Protein AF-A0A4S4GIN5-F1 (afdb_monomer)

Secondary structure (DSSP, 8-state):
---EEEPPP-TTS---EEE-SSSEEEEE--TTSSHHHHHHHHHHHTTTSEEEE-HHHHHH--S----STTSHHHHHHHHHHH-TT--S---SHHHHHHHHHHHHHHHHHHHHHHHHHHS--TTPPPPPPHHHHHHHHHHHHSTTEEEEEETTEEEEEETTT--EEEGGGS-HHHHHHHHHHHHGGGSPTT-EEEEESTTTT--HHHHHHHHHHHHHH-TTSEEEEEE--HHHHHHTGGGSEEEEEEEEETTTTEEEEEEPPTT---

Mean predicted aligned error: 5.64 Å

Solvent-accessible surface area (backbone atoms only — not comparable to full-atom values): 15008 Å² total; per-residue (Å²): 101,73,46,79,42,67,48,64,30,29,77,87,62,52,68,50,81,44,72,57,72,33,49,34,38,38,40,35,36,62,91,86,13,39,58,69,60,50,51,53,47,41,41,65,76,46,54,73,42,34,26,81,45,40,51,70,51,26,71,69,34,61,87,71,73,56,84,46,60,66,21,65,50,43,48,37,60,53,45,47,78,75,32,94,86,53,73,98,80,62,59,25,51,43,53,35,46,52,51,49,41,53,50,52,48,51,49,55,55,50,52,47,55,49,51,51,70,76,35,95,53,91,74,76,74,79,76,88,40,71,53,56,54,34,40,52,56,46,29,72,76,35,77,58,37,45,69,43,83,52,96,92,41,68,32,34,31,41,75,87,74,72,56,71,42,53,71,86,74,51,51,67,38,54,48,30,51,52,39,54,59,52,53,63,77,55,49,56,86,69,13,39,40,37,32,48,46,82,60,63,61,47,54,80,92,47,42,62,63,53,49,54,50,54,46,66,75,41,76,65,33,34,39,37,39,36,40,69,56,62,66,64,54,61,74,58,51,75,67,37,38,41,35,43,30,68,31,57,43,81,91,76,66,22,27,41,65,45,77,52,60,62,83,62,78,130

Sequence (266 aa):
MAYNLLLPPNAEGEREEFTTGCNRIIIIGANGSGKTRFTDRLIADTSPESFRMSALNAIYNTTTTDPLPGSIDTLYQQAIKNSAFLRNDNYTQIERLIALMVNEEMMNLLDHKLAMAEIENHNASLPVSKLDILARAWLEAFPNNRILRESGRILFSNHQDGESYSQLRLSDGEKAVLYYLGAVQYAPKNGVIFVDSPDMFLHPSTTTAIWDRLESMRPDCMWIYTTHNIEFLASKGNSSRVIWVRGYDAARQTWDYAVMPPDGGF

Structure (mmCIF, N/CA/C/O backbone):
data_AF-A0A4S4GIN5-F1
#
_entry.id   AF-A0A4S4GIN5-F1
#
loop_
_atom_site.group_PDB
_atom_site.id
_atom_site.type_symbol
_atom_site.label_atom_id
_atom_site.label_alt_id
_atom_site.label_comp_id
_atom_site.label_asym_id
_atom_site.label_entity_id
_atom_site.label_seq_id
_atom_site.pdbx_PDB_ins_code
_atom_site.Cartn_x
_atom_site.Cartn_y
_atom_site.Cartn_z
_atom_site.occupancy
_atom_site.B_iso_or_equiv
_atom_site.auth_seq_id
_atom_site.auth_comp_id
_atom_site.auth_asym_id
_atom_site.auth_atom_id
_atom_site.pdbx_PDB_model_num
ATOM 1 N N . MET A 1 1 ? -2.407 -17.997 -9.899 1.00 60.88 1 MET A N 1
ATOM 2 C CA . MET A 1 1 ? -3.391 -17.094 -10.539 1.00 60.88 1 MET A CA 1
ATOM 3 C C . MET A 1 1 ? -2.678 -16.345 -11.651 1.00 60.88 1 MET A C 1
ATOM 5 O O . MET A 1 1 ? -1.500 -16.054 -11.478 1.00 60.88 1 MET A O 1
ATOM 9 N N . ALA A 1 2 ? -3.342 -16.091 -12.776 1.00 69.94 2 ALA A N 1
ATOM 10 C CA . ALA A 1 2 ? -2.784 -15.311 -13.877 1.00 69.94 2 ALA A CA 1
ATOM 11 C C . ALA A 1 2 ? -3.518 -13.970 -13.947 1.00 69.94 2 ALA A C 1
ATOM 13 O O . ALA A 1 2 ? -4.747 -13.954 -13.965 1.00 69.94 2 ALA A O 1
ATOM 14 N N . TYR A 1 3 ? -2.759 -12.878 -13.958 1.00 83.31 3 TYR A N 1
ATOM 15 C CA . TYR A 1 3 ? -3.260 -11.529 -14.197 1.00 83.31 3 TYR A CA 1
ATOM 16 C C . TYR A 1 3 ? -2.752 -11.070 -15.560 1.00 83.31 3 TYR A C 1
ATOM 18 O O . TYR A 1 3 ? -1.608 -11.364 -15.911 1.00 83.31 3 TYR A O 1
ATOM 26 N N . ASN A 1 4 ? -3.596 -10.370 -16.314 1.00 89.25 4 ASN A N 1
ATOM 27 C CA . ASN A 1 4 ? -3.200 -9.716 -17.555 1.00 89.25 4 ASN A CA 1
ATOM 28 C C . ASN A 1 4 ? -3.078 -8.222 -17.277 1.00 89.25 4 ASN A C 1
ATOM 30 O O . ASN A 1 4 ? -4.048 -7.593 -16.857 1.00 89.25 4 ASN A O 1
ATOM 34 N N . LEU A 1 5 ? -1.887 -7.672 -17.489 1.00 91.69 5 LEU A N 1
ATOM 35 C CA . LEU A 1 5 ? -1.632 -6.239 -17.393 1.00 91.69 5 LEU A CA 1
ATOM 36 C C . LEU A 1 5 ? -1.295 -5.683 -18.768 1.00 91.69 5 LEU A C 1
ATOM 38 O O . LEU A 1 5 ? -0.539 -6.300 -19.510 1.00 91.69 5 LEU A O 1
ATOM 42 N N . LEU A 1 6 ? -1.785 -4.488 -19.075 1.00 94.88 6 LEU A N 1
ATOM 43 C CA . LEU A 1 6 ? -1.344 -3.754 -20.253 1.00 94.88 6 LEU A CA 1
ATOM 44 C C . LEU A 1 6 ? -0.146 -2.879 -19.875 1.00 94.88 6 LEU A C 1
ATOM 46 O O . LEU A 1 6 ? -0.305 -1.866 -19.186 1.00 94.8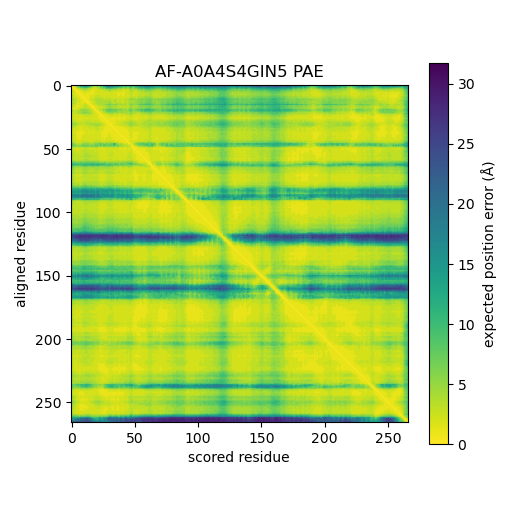8 6 LEU A O 1
ATOM 50 N N . LEU A 1 7 ? 1.056 -3.250 -20.314 1.00 96.06 7 LEU A N 1
ATOM 51 C CA . LEU A 1 7 ? 2.263 -2.516 -19.942 1.00 96.06 7 LEU A CA 1
ATOM 52 C C . LEU A 1 7 ? 2.278 -1.093 -20.543 1.00 96.06 7 LEU A C 1
ATOM 54 O O . LEU A 1 7 ? 1.601 -0.815 -21.547 1.00 96.06 7 LEU A O 1
ATOM 58 N N . PRO A 1 8 ? 2.997 -0.144 -19.912 1.00 96.94 8 PRO A N 1
ATOM 59 C CA . PRO A 1 8 ? 3.225 1.184 -20.469 1.00 96.94 8 PRO A CA 1
ATOM 60 C C . PRO A 1 8 ? 3.907 1.128 -21.849 1.00 96.94 8 PRO A C 1
ATOM 62 O O . PRO A 1 8 ? 4.608 0.155 -22.140 1.00 96.94 8 PRO A O 1
ATOM 65 N N . PRO A 1 9 ? 3.737 2.167 -22.689 1.00 97.25 9 PRO A N 1
ATOM 66 C CA . PRO A 1 9 ? 4.384 2.251 -23.996 1.00 97.25 9 PRO A CA 1
ATOM 67 C C . PRO A 1 9 ? 5.898 2.020 -23.922 1.00 97.25 9 PRO A C 1
ATOM 69 O O . PRO A 1 9 ? 6.593 2.690 -23.151 1.00 97.25 9 PRO A O 1
ATOM 72 N N . ASN A 1 10 ? 6.408 1.079 -24.715 1.00 96.75 10 ASN A N 1
ATOM 73 C CA . ASN A 1 10 ? 7.841 0.835 -24.865 1.00 96.75 10 ASN A CA 1
ATOM 74 C C . ASN A 1 10 ? 8.517 1.977 -25.656 1.00 96.75 10 ASN A C 1
ATOM 76 O O . ASN A 1 10 ? 7.864 2.945 -26.048 1.00 96.75 10 ASN A O 1
ATOM 80 N N . ALA A 1 11 ? 9.824 1.875 -25.913 1.00 94.94 11 ALA A N 1
ATOM 81 C CA . ALA A 1 11 ? 10.596 2.906 -26.616 1.00 94.94 11 ALA A CA 1
ATOM 82 C C . ALA A 1 11 ? 10.103 3.206 -28.050 1.00 94.94 11 ALA A C 1
ATOM 84 O O . ALA A 1 11 ? 10.383 4.285 -28.576 1.00 94.94 11 ALA A O 1
ATOM 85 N N . GLU A 1 12 ? 9.358 2.281 -28.659 1.00 95.19 12 GLU A N 1
ATOM 86 C CA . GLU A 1 12 ? 8.747 2.413 -29.988 1.00 95.19 12 GLU A CA 1
ATOM 87 C C . GLU A 1 12 ? 7.309 2.964 -29.920 1.00 95.19 12 GLU A C 1
ATOM 89 O O . GLU A 1 12 ? 6.707 3.276 -30.944 1.00 95.19 12 GLU A O 1
ATOM 94 N N . GLY A 1 13 ? 6.767 3.156 -28.712 1.00 94.31 13 GLY A N 1
ATOM 95 C CA . GLY A 1 13 ? 5.394 3.608 -28.476 1.00 94.31 13 GLY A CA 1
ATOM 96 C C . GLY A 1 13 ? 4.364 2.477 -28.451 1.00 94.31 13 GLY A C 1
ATOM 97 O O . GLY A 1 13 ? 3.169 2.746 -28.312 1.00 94.31 13 GLY A O 1
ATOM 98 N N . GLU A 1 14 ? 4.800 1.224 -28.553 1.00 94.75 14 GLU A N 1
ATOM 99 C CA . GLU A 1 14 ? 3.926 0.055 -28.560 1.00 94.75 14 GLU A CA 1
ATOM 100 C C . GLU A 1 14 ? 3.581 -0.394 -27.138 1.00 94.75 14 GLU A C 1
ATOM 102 O O . GLU A 1 14 ? 4.360 -0.217 -26.197 1.00 94.75 14 GLU A O 1
ATOM 107 N N . ARG A 1 15 ? 2.398 -0.987 -26.969 1.00 94.31 15 ARG A N 1
ATOM 108 C CA . ARG A 1 15 ? 1.936 -1.538 -25.690 1.00 94.31 15 ARG A CA 1
ATOM 109 C C . ARG A 1 15 ? 1.728 -3.036 -25.823 1.00 94.31 15 ARG A C 1
ATOM 111 O O . ARG A 1 15 ? 1.122 -3.481 -26.793 1.00 94.31 15 ARG A O 1
ATOM 118 N N . GLU A 1 16 ? 2.169 -3.784 -24.820 1.00 90.81 16 GLU A N 1
ATOM 119 C CA . GLU A 1 16 ? 2.051 -5.241 -24.786 1.00 90.81 16 GLU A CA 1
ATOM 120 C C . GLU A 1 16 ? 1.185 -5.713 -23.614 1.00 90.81 16 GLU A C 1
ATOM 122 O O . GLU A 1 16 ? 1.222 -5.145 -22.516 1.00 90.81 16 GLU A O 1
ATOM 127 N N . GLU A 1 17 ? 0.393 -6.759 -23.854 1.00 92.38 17 GLU A N 1
ATOM 128 C CA . GLU A 1 17 ? -0.264 -7.497 -22.780 1.00 92.38 17 GLU A CA 1
ATOM 129 C C . GLU A 1 17 ? 0.741 -8.436 -22.115 1.00 92.38 17 GLU A C 1
ATOM 131 O O . GLU A 1 17 ? 1.421 -9.231 -22.764 1.00 92.38 17 GLU A O 1
ATOM 136 N N . PHE A 1 18 ? 0.802 -8.363 -20.792 1.00 90.81 18 PHE A N 1
ATOM 137 C CA . PHE A 1 18 ? 1.691 -9.156 -19.970 1.00 90.81 18 PHE A CA 1
ATOM 138 C C . PHE A 1 18 ? 0.894 -10.066 -19.041 1.00 90.81 18 PHE A C 1
ATOM 140 O O . PHE A 1 18 ? 0.309 -9.619 -18.050 1.00 90.81 18 PHE A O 1
ATOM 147 N N . THR A 1 19 ? 0.908 -11.366 -19.345 1.00 90.12 19 THR A N 1
ATOM 148 C CA . THR A 1 19 ? 0.377 -12.400 -18.455 1.00 90.12 19 THR A CA 1
ATOM 149 C C . THR A 1 19 ? 1.428 -12.793 -17.423 1.00 90.12 19 THR A C 1
ATOM 151 O O . THR A 1 19 ? 2.492 -13.325 -17.747 1.00 90.12 19 THR A O 1
ATOM 154 N N . THR A 1 20 ? 1.122 -12.567 -16.150 1.00 86.62 20 THR A N 1
ATOM 155 C CA . THR A 1 20 ? 2.113 -12.678 -15.072 1.00 86.62 20 THR A CA 1
ATOM 156 C C . THR A 1 20 ? 2.492 -14.109 -14.700 1.00 86.62 20 THR A C 1
ATOM 158 O O . THR A 1 20 ? 3.640 -14.370 -14.343 1.00 86.62 20 THR A O 1
ATOM 161 N N . GLY A 1 21 ? 1.523 -15.030 -14.713 1.00 86.31 21 GLY A N 1
ATOM 162 C CA . GLY A 1 21 ? 1.668 -16.393 -14.181 1.00 86.31 21 GLY A CA 1
ATOM 163 C C . GLY A 1 21 ? 1.836 -16.483 -12.652 1.00 86.31 21 GLY A C 1
ATOM 164 O O . GLY A 1 21 ? 1.949 -17.580 -12.114 1.00 86.31 21 GLY A O 1
ATOM 165 N N . CYS A 1 22 ? 1.824 -15.353 -11.943 1.00 88.81 22 CYS A N 1
ATOM 166 C CA . CYS A 1 22 ? 1.940 -15.251 -10.487 1.00 88.81 22 CYS A CA 1
ATOM 167 C C . CYS A 1 22 ? 1.179 -14.017 -9.973 1.00 88.81 22 CYS A C 1
ATOM 169 O O . CYS A 1 22 ? 0.676 -13.207 -10.754 1.00 88.81 22 CYS A O 1
ATOM 171 N N . ASN A 1 23 ? 1.102 -13.857 -8.655 1.00 92.00 23 ASN A N 1
ATOM 172 C CA . ASN A 1 23 ? 0.482 -12.700 -8.012 1.00 92.00 23 ASN A CA 1
ATOM 173 C C . ASN A 1 23 ? 1.502 -11.640 -7.559 1.00 92.00 23 ASN A C 1
ATOM 175 O O . ASN A 1 23 ? 1.116 -10.745 -6.815 1.00 92.00 23 ASN A O 1
ATOM 179 N N . ARG A 1 24 ? 2.772 -11.713 -7.993 1.00 93.94 24 ARG A N 1
ATOM 180 C CA . ARG A 1 24 ? 3.820 -10.764 -7.589 1.00 93.94 24 ARG A CA 1
ATOM 181 C C . ARG A 1 24 ? 4.635 -10.240 -8.774 1.00 93.94 24 ARG A C 1
ATOM 183 O O . ARG A 1 24 ? 5.286 -11.008 -9.478 1.00 93.94 24 ARG A O 1
ATOM 190 N N . ILE A 1 25 ? 4.653 -8.922 -8.954 1.00 95.44 25 ILE A N 1
ATOM 191 C CA . ILE A 1 25 ? 5.557 -8.214 -9.868 1.00 95.44 25 ILE A CA 1
ATOM 192 C C . ILE A 1 25 ? 6.474 -7.295 -9.069 1.00 95.44 25 ILE A C 1
ATOM 194 O O . ILE A 1 25 ? 6.046 -6.639 -8.120 1.00 95.44 25 ILE A O 1
ATOM 198 N N . ILE A 1 26 ? 7.730 -7.207 -9.493 1.00 96.38 26 ILE A N 1
ATOM 199 C CA . ILE A 1 26 ? 8.698 -6.239 -8.988 1.00 96.38 26 ILE A CA 1
ATOM 200 C C . ILE A 1 26 ? 9.176 -5.375 -10.156 1.00 96.38 26 ILE A C 1
ATOM 202 O O . ILE A 1 26 ? 9.759 -5.866 -11.119 1.00 96.38 26 ILE A O 1
ATOM 206 N N . ILE A 1 27 ? 8.916 -4.076 -10.070 1.00 97.44 27 ILE A N 1
ATOM 207 C CA . ILE A 1 27 ? 9.406 -3.044 -10.979 1.00 97.44 27 ILE A CA 1
ATOM 208 C C . ILE A 1 27 ? 10.695 -2.488 -10.372 1.00 97.44 27 ILE A C 1
ATOM 210 O O . ILE A 1 27 ? 10.667 -1.845 -9.317 1.00 97.44 27 ILE A O 1
ATOM 214 N N . ILE A 1 28 ? 11.825 -2.739 -11.035 1.00 96.62 28 ILE A N 1
ATOM 215 C CA . ILE A 1 28 ? 13.163 -2.346 -10.579 1.00 96.62 28 ILE A CA 1
ATOM 216 C C . ILE A 1 28 ? 13.864 -1.441 -11.591 1.00 96.62 28 ILE A C 1
ATOM 218 O O . ILE A 1 28 ? 13.561 -1.457 -12.777 1.00 96.62 28 ILE A O 1
ATOM 222 N N . GLY A 1 29 ? 14.810 -0.628 -11.129 1.00 96.00 29 GLY A N 1
ATOM 223 C CA . GLY A 1 29 ? 15.545 0.326 -11.958 1.00 96.00 29 GLY A CA 1
ATOM 224 C C . GLY A 1 29 ? 16.273 1.367 -11.114 1.00 96.00 29 GLY A C 1
ATOM 225 O O . GLY A 1 29 ? 15.917 1.603 -9.956 1.00 96.00 29 GLY A O 1
ATOM 226 N N . ALA A 1 30 ? 17.269 2.038 -11.690 1.00 94.25 30 ALA A N 1
ATOM 227 C CA . ALA A 1 30 ? 18.030 3.081 -10.997 1.00 94.25 30 ALA A CA 1
ATOM 228 C C . ALA A 1 30 ? 17.155 4.296 -10.628 1.00 94.25 30 ALA A C 1
ATOM 230 O O . ALA A 1 30 ? 16.058 4.488 -11.171 1.00 94.25 30 ALA A O 1
ATOM 231 N N . ASN A 1 31 ? 17.614 5.141 -9.705 1.00 93.62 31 ASN A N 1
ATOM 232 C CA . ASN A 1 31 ? 16.953 6.422 -9.442 1.00 93.62 31 ASN A CA 1
ATOM 233 C C . ASN A 1 31 ? 16.979 7.291 -10.709 1.00 93.62 31 ASN A C 1
ATOM 235 O O . ASN A 1 31 ? 17.984 7.345 -11.406 1.00 93.62 31 ASN A O 1
ATOM 239 N N . GLY A 1 32 ? 15.847 7.916 -11.042 1.00 93.62 32 GLY A N 1
ATOM 240 C CA . GLY A 1 32 ? 15.693 8.690 -12.281 1.00 93.62 32 GLY A CA 1
ATOM 241 C C . GLY A 1 32 ? 15.287 7.894 -13.531 1.00 93.62 32 GLY A C 1
ATOM 242 O O . GLY A 1 32 ? 14.919 8.511 -14.521 1.00 93.62 32 GLY A O 1
ATOM 243 N N . SER A 1 33 ? 15.239 6.555 -13.492 1.00 96.50 33 SER A N 1
ATOM 244 C CA . SER A 1 33 ? 14.822 5.724 -14.648 1.00 96.50 33 SER A CA 1
ATOM 245 C C . SER A 1 33 ? 13.340 5.843 -15.039 1.00 96.50 33 SER A C 1
ATOM 247 O O . SER A 1 33 ? 12.937 5.343 -16.081 1.00 96.50 33 SER A O 1
ATOM 249 N N . GLY A 1 34 ? 12.508 6.496 -14.219 1.00 97.00 34 GLY A N 1
ATOM 250 C CA . GLY A 1 34 ? 11.079 6.679 -14.501 1.00 97.00 34 GLY A CA 1
ATOM 251 C C . GLY A 1 34 ? 10.143 5.614 -13.918 1.00 97.00 34 GLY A C 1
ATOM 252 O O . GLY A 1 34 ? 8.971 5.600 -14.290 1.00 97.00 34 GLY A O 1
ATOM 253 N N . LYS A 1 35 ? 10.612 4.778 -12.976 1.00 97.12 35 LYS A N 1
ATOM 254 C CA . LYS A 1 35 ? 9.803 3.754 -12.277 1.00 97.12 35 LYS A CA 1
ATOM 255 C C . LYS A 1 35 ? 8.475 4.278 -11.732 1.00 97.12 35 LYS A C 1
ATOM 257 O O . LYS A 1 35 ? 7.439 3.712 -12.032 1.00 97.12 35 LYS A O 1
ATOM 262 N N . THR A 1 36 ? 8.491 5.383 -10.983 1.00 95.75 36 THR A N 1
ATOM 263 C CA . THR A 1 36 ? 7.267 5.953 -10.397 1.00 95.75 36 THR A CA 1
ATOM 264 C C . THR A 1 36 ? 6.244 6.295 -11.477 1.00 95.75 36 THR A C 1
ATOM 266 O O . THR A 1 36 ? 5.083 5.936 -11.347 1.00 95.75 36 THR A O 1
ATOM 269 N N . ARG A 1 37 ? 6.685 6.875 -12.604 1.00 97.31 37 ARG A N 1
ATOM 270 C CA . ARG A 1 37 ? 5.801 7.183 -13.739 1.00 97.31 37 ARG A CA 1
ATOM 271 C C . ARG A 1 37 ? 5.291 5.921 -14.438 1.00 97.31 37 ARG A C 1
ATOM 273 O O . ARG A 1 37 ? 4.150 5.900 -14.882 1.00 97.31 37 ARG A O 1
ATOM 280 N N . PHE A 1 38 ? 6.129 4.888 -14.535 1.00 98.00 38 PHE A N 1
ATOM 281 C CA . PHE A 1 38 ? 5.740 3.582 -15.069 1.00 98.00 38 PHE A CA 1
ATOM 282 C C . PHE A 1 38 ? 4.619 2.969 -14.215 1.00 98.00 38 PHE A C 1
ATOM 284 O O . PHE A 1 38 ? 3.583 2.560 -14.735 1.00 98.00 38 PHE A O 1
ATOM 291 N N .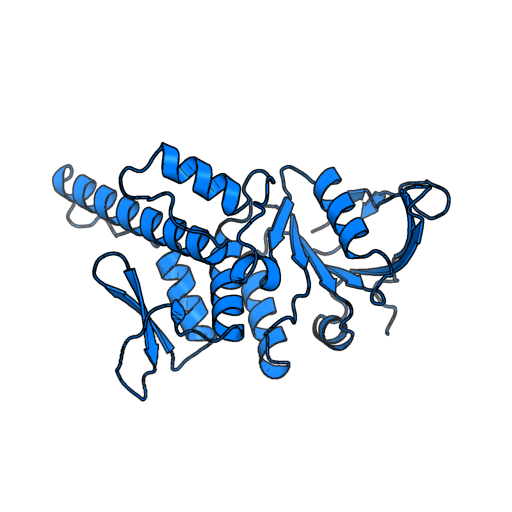 THR A 1 39 ? 4.793 2.987 -12.892 1.00 97.38 39 THR A N 1
ATOM 292 C CA . THR A 1 39 ? 3.807 2.509 -11.918 1.00 97.38 39 THR A CA 1
ATOM 293 C C . THR A 1 39 ? 2.534 3.354 -11.930 1.00 97.38 39 THR A C 1
ATOM 295 O O . THR A 1 39 ? 1.443 2.797 -11.949 1.00 97.38 39 THR A O 1
ATOM 298 N N . ASP A 1 40 ? 2.641 4.684 -11.996 1.00 96.56 40 ASP A N 1
ATOM 299 C CA . ASP A 1 40 ? 1.483 5.579 -12.121 1.00 96.56 40 ASP A CA 1
ATOM 300 C C . ASP A 1 40 ? 0.675 5.286 -13.393 1.00 96.56 40 ASP A C 1
ATOM 302 O O . ASP A 1 40 ? -0.557 5.302 -13.357 1.00 96.56 40 ASP A O 1
ATOM 306 N N . ARG A 1 41 ? 1.351 4.975 -14.509 1.00 96.69 41 ARG A N 1
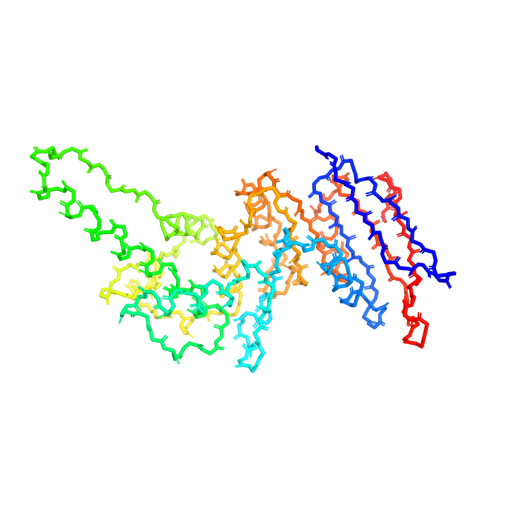ATOM 307 C CA . ARG A 1 41 ? 0.672 4.588 -15.748 1.00 96.69 41 ARG A CA 1
ATOM 308 C C . ARG A 1 41 ? -0.069 3.261 -15.593 1.00 96.69 41 ARG A C 1
ATOM 310 O O . ARG A 1 41 ? -1.245 3.202 -15.936 1.00 96.69 41 ARG A O 1
ATOM 317 N N . LEU A 1 42 ? 0.577 2.243 -15.021 1.00 96.56 42 LEU A N 1
ATOM 318 C CA . LEU A 1 42 ? -0.071 0.961 -14.724 1.00 96.56 42 LEU A CA 1
ATOM 319 C C . LEU A 1 42 ? -1.295 1.128 -13.818 1.00 96.56 42 LEU A C 1
ATOM 321 O O . LEU A 1 42 ? -2.338 0.539 -14.083 1.00 96.56 42 LEU A O 1
ATOM 325 N N . ILE A 1 43 ? -1.189 1.960 -12.781 1.00 96.38 43 ILE A N 1
ATOM 326 C CA . ILE A 1 43 ? -2.300 2.268 -11.875 1.00 96.38 43 ILE A CA 1
ATOM 327 C C . ILE A 1 43 ? -3.485 2.855 -12.640 1.00 96.38 43 ILE A C 1
ATOM 329 O O . ILE A 1 43 ? -4.620 2.450 -12.387 1.00 96.38 43 ILE A O 1
ATOM 333 N N . ALA A 1 44 ? -3.230 3.793 -13.559 1.00 94.50 44 ALA A N 1
ATOM 334 C CA . ALA A 1 44 ? -4.271 4.427 -14.361 1.00 94.50 44 ALA A CA 1
ATOM 335 C C . ALA A 1 44 ? -4.970 3.430 -15.297 1.00 94.50 44 ALA A C 1
ATOM 337 O O . ALA A 1 44 ? -6.188 3.486 -15.432 1.00 94.50 44 ALA A O 1
ATOM 338 N N . ASP A 1 45 ? -4.220 2.506 -15.904 1.00 92.50 45 ASP A N 1
ATOM 339 C CA . ASP A 1 45 ? -4.777 1.473 -16.786 1.00 92.50 45 ASP A CA 1
ATOM 340 C C . ASP A 1 45 ? -5.480 0.327 -16.016 1.00 92.50 45 ASP A C 1
ATOM 342 O O . ASP A 1 45 ? -6.266 -0.402 -16.611 1.00 92.50 45 ASP A O 1
ATOM 346 N N . THR A 1 46 ? -5.221 0.176 -14.709 1.00 89.38 46 THR A N 1
ATOM 347 C CA . THR A 1 46 ? -5.783 -0.889 -13.838 1.00 89.38 46 THR A CA 1
ATOM 348 C C . THR A 1 46 ? -6.880 -0.374 -12.889 1.00 89.38 46 THR A C 1
ATOM 350 O O . THR A 1 46 ? -7.405 -1.108 -12.060 1.00 89.38 46 THR A O 1
ATOM 353 N N . SER A 1 47 ? -7.213 0.916 -12.942 1.00 84.25 47 SER A N 1
ATOM 354 C CA . SER A 1 47 ? -8.285 1.501 -12.128 1.00 84.25 47 SER A CA 1
ATOM 355 C C . SER A 1 47 ? -9.659 1.029 -12.642 1.00 84.25 47 SER A C 1
ATOM 357 O O . SER A 1 47 ? -9.846 1.014 -13.861 1.00 84.25 47 SER A O 1
ATOM 359 N N . PRO A 1 48 ? -10.645 0.715 -11.771 1.00 85.75 48 PRO A N 1
ATOM 360 C CA . PRO A 1 48 ? -10.738 1.034 -10.339 1.00 85.75 48 PRO A CA 1
ATOM 361 C C . PRO A 1 48 ? -10.169 -0.004 -9.354 1.00 85.75 48 PRO A C 1
ATOM 363 O O . PRO A 1 48 ? -10.267 0.209 -8.149 1.00 85.75 48 PRO A O 1
ATOM 366 N N . GLU A 1 49 ? -9.567 -1.102 -9.803 1.00 90.69 49 GLU A N 1
ATOM 367 C CA . GLU A 1 49 ? -9.077 -2.182 -8.928 1.00 90.69 49 GLU A CA 1
ATOM 368 C C . GLU A 1 49 ? -7.734 -1.868 -8.231 1.00 90.69 49 GLU A C 1
ATOM 370 O O . GLU A 1 49 ? -7.259 -2.647 -7.397 1.00 90.69 49 GLU A O 1
ATOM 375 N N . SER A 1 50 ? -7.121 -0.728 -8.559 1.00 96.19 50 SER A N 1
ATOM 376 C CA . SER A 1 50 ? -5.835 -0.261 -8.031 1.00 96.19 50 SER A CA 1
ATOM 377 C C . SER A 1 50 ? -5.915 0.255 -6.588 1.00 96.19 50 SER A C 1
ATOM 379 O O . SER A 1 50 ? -6.684 1.165 -6.285 1.00 96.19 50 SER A O 1
ATOM 381 N N . PHE A 1 51 ? -5.018 -0.221 -5.720 1.00 98.00 51 PHE A N 1
ATOM 382 C CA . PHE A 1 51 ? -4.819 0.300 -4.363 1.00 98.00 51 PHE A CA 1
ATOM 383 C C . PHE A 1 51 ? -3.351 0.653 -4.127 1.00 98.00 51 PHE A C 1
ATOM 385 O O . PHE A 1 51 ? -2.476 -0.194 -4.295 1.00 98.00 51 PHE A O 1
ATOM 392 N N . ARG A 1 52 ? -3.059 1.899 -3.745 1.00 97.25 52 ARG A N 1
ATOM 393 C CA . ARG A 1 52 ? -1.687 2.396 -3.574 1.00 97.25 52 ARG A CA 1
ATOM 394 C C . ARG A 1 52 ? -1.287 2.422 -2.102 1.00 97.25 52 ARG A C 1
ATOM 396 O O . ARG A 1 52 ? -2.038 2.886 -1.252 1.00 97.25 52 ARG A O 1
ATOM 403 N N . MET A 1 53 ? -0.067 1.976 -1.821 1.00 98.00 53 MET A N 1
ATOM 404 C CA . MET A 1 53 ? 0.552 2.012 -0.500 1.00 98.00 53 MET A CA 1
ATOM 405 C C . MET A 1 53 ? 1.950 2.629 -0.588 1.00 98.00 53 MET A C 1
ATOM 407 O O . MET A 1 53 ? 2.786 2.213 -1.388 1.00 98.00 53 MET A O 1
ATOM 411 N N . SER A 1 54 ? 2.217 3.628 0.253 1.00 97.00 54 SER A N 1
ATOM 412 C CA . SER A 1 54 ? 3.536 4.260 0.368 1.00 97.00 54 SER A CA 1
ATOM 413 C C . SER A 1 54 ? 3.700 4.848 1.765 1.00 97.00 54 SER A C 1
ATOM 415 O O . SER A 1 54 ? 3.020 5.816 2.103 1.00 97.00 54 SER A O 1
ATOM 417 N N . ALA A 1 55 ? 4.608 4.292 2.573 1.00 96.69 55 ALA A N 1
ATOM 418 C CA . ALA A 1 55 ? 4.847 4.794 3.929 1.00 96.69 55 ALA A CA 1
ATOM 419 C C . ALA A 1 55 ? 5.341 6.251 3.934 1.00 96.69 55 ALA A C 1
ATOM 421 O O . ALA A 1 55 ? 4.882 7.050 4.745 1.00 96.69 55 ALA A O 1
ATOM 422 N N . LEU A 1 56 ? 6.216 6.623 2.990 1.00 95.75 56 LEU A N 1
ATOM 423 C CA . LEU A 1 56 ? 6.711 7.998 2.856 1.00 95.75 56 LEU A CA 1
ATOM 424 C C . LEU A 1 56 ? 5.559 8.991 2.658 1.00 95.75 56 LEU A C 1
ATOM 426 O O . LEU A 1 56 ? 5.455 9.975 3.390 1.00 95.75 56 LEU A O 1
ATOM 430 N N . ASN A 1 57 ? 4.667 8.710 1.703 1.00 95.25 57 ASN A N 1
ATOM 431 C CA . ASN A 1 57 ? 3.506 9.565 1.474 1.00 95.25 57 ASN A CA 1
ATOM 432 C C . ASN A 1 57 ? 2.549 9.529 2.667 1.00 95.25 57 ASN A C 1
ATOM 434 O O . ASN A 1 57 ? 2.064 10.571 3.093 1.00 95.25 57 ASN A O 1
ATOM 438 N N . ALA A 1 58 ? 2.311 8.355 3.246 1.00 96.31 58 ALA A N 1
ATOM 439 C CA . ALA A 1 58 ? 1.347 8.219 4.323 1.00 96.31 58 ALA A CA 1
ATOM 440 C C . ALA A 1 58 ? 1.733 8.960 5.604 1.00 96.31 58 ALA A C 1
ATOM 442 O O . ALA A 1 58 ? 0.837 9.425 6.306 1.00 96.31 58 ALA A O 1
ATOM 443 N N . ILE A 1 59 ? 3.033 9.064 5.896 1.00 95.38 59 ILE A N 1
ATOM 444 C CA . ILE A 1 59 ? 3.562 9.692 7.112 1.00 95.38 59 ILE A CA 1
ATOM 445 C C . ILE A 1 59 ? 3.768 11.201 6.926 1.00 95.38 59 ILE A C 1
ATOM 447 O O . ILE A 1 59 ? 3.481 11.958 7.849 1.00 95.38 59 ILE A O 1
ATOM 451 N N . TYR A 1 60 ? 4.251 11.652 5.762 1.00 94.62 60 TYR A N 1
ATOM 452 C CA . TYR A 1 60 ? 4.712 13.042 5.602 1.00 94.62 60 TYR A CA 1
ATOM 453 C C . TYR A 1 60 ? 3.900 13.894 4.625 1.00 94.62 60 TYR A C 1
ATOM 455 O O . TYR A 1 60 ? 4.014 15.120 4.659 1.00 94.62 60 TYR A O 1
ATOM 463 N N . ASN A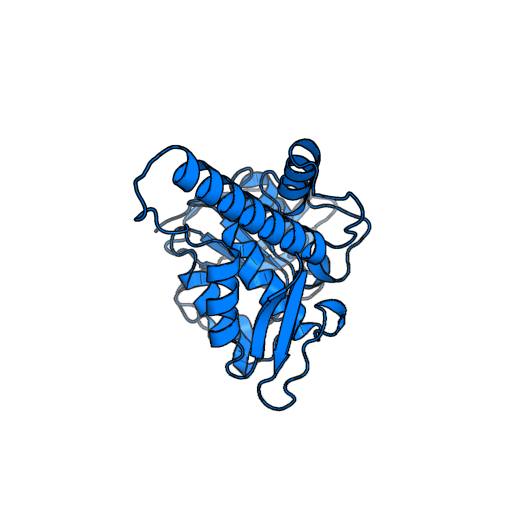 1 61 ? 3.094 13.299 3.744 1.00 92.06 61 ASN A N 1
ATOM 464 C CA . ASN A 1 61 ? 2.323 14.069 2.774 1.00 92.06 61 ASN A CA 1
ATOM 465 C C . ASN A 1 61 ? 1.045 14.615 3.421 1.00 92.06 61 ASN A C 1
ATOM 467 O O . ASN A 1 61 ? 0.159 13.858 3.815 1.00 92.06 61 ASN A O 1
ATOM 471 N N . THR A 1 62 ? 0.964 15.941 3.525 1.00 88.88 62 THR A N 1
ATOM 472 C CA . THR A 1 62 ? -0.172 16.655 4.131 1.00 88.88 62 THR A CA 1
ATOM 473 C C . THR A 1 62 ? -0.961 17.500 3.137 1.00 88.88 62 THR A C 1
ATOM 475 O O . THR A 1 62 ? -2.028 18.012 3.471 1.00 88.88 62 THR A O 1
ATOM 478 N N . THR A 1 63 ? -0.448 17.672 1.917 1.00 85.75 63 THR A N 1
ATOM 479 C CA . THR A 1 63 ? -0.971 18.640 0.940 1.00 85.75 63 THR A CA 1
ATOM 480 C C . THR A 1 63 ? -1.714 17.986 -0.211 1.00 85.75 63 THR A C 1
ATOM 482 O O . THR A 1 63 ? -2.586 18.613 -0.810 1.00 85.75 63 THR A O 1
ATOM 485 N N . THR A 1 64 ? -1.388 16.734 -0.529 1.00 87.25 64 THR A N 1
ATOM 486 C CA . THR A 1 64 ? -2.023 15.993 -1.620 1.00 87.25 64 THR A CA 1
ATOM 487 C C . THR A 1 64 ? -2.755 14.775 -1.077 1.00 87.25 64 THR A C 1
ATOM 489 O O . THR A 1 64 ? -2.376 14.195 -0.062 1.00 87.25 64 THR A O 1
ATOM 492 N N . THR A 1 65 ? -3.852 14.428 -1.741 1.00 90.00 65 THR A N 1
ATOM 493 C CA . THR A 1 65 ? -4.678 13.261 -1.416 1.00 90.00 65 THR A CA 1
ATOM 494 C C . THR A 1 65 ? -4.617 12.290 -2.581 1.00 90.00 65 THR A C 1
ATOM 496 O O . THR A 1 65 ? -4.498 12.723 -3.729 1.00 90.00 65 THR A O 1
ATOM 499 N N . ASP A 1 66 ? -4.681 10.994 -2.294 1.00 94.06 66 ASP A N 1
ATOM 500 C CA . ASP A 1 66 ? -4.783 9.955 -3.311 1.00 94.06 66 ASP A CA 1
ATOM 501 C C . ASP A 1 66 ? -6.217 9.911 -3.870 1.00 94.06 66 ASP A C 1
ATOM 503 O O . ASP A 1 66 ? -7.138 9.507 -3.150 1.00 94.06 66 ASP A O 1
ATOM 507 N N . PRO A 1 67 ? -6.441 10.312 -5.136 1.00 93.94 67 PRO A N 1
ATOM 508 C CA . PRO A 1 67 ? -7.778 10.392 -5.708 1.00 93.94 67 PRO A CA 1
ATOM 509 C C . PRO A 1 67 ? -8.320 9.033 -6.169 1.00 93.94 67 PRO A C 1
ATOM 511 O O . PRO A 1 67 ? -9.447 8.986 -6.664 1.00 93.94 67 PRO A O 1
ATOM 514 N N . LEU A 1 68 ? -7.542 7.946 -6.073 1.00 95.00 68 LEU A N 1
ATOM 515 C CA . LEU A 1 68 ? -7.980 6.637 -6.548 1.00 95.00 68 LEU A CA 1
ATOM 516 C C . LEU A 1 68 ? -9.255 6.185 -5.820 1.00 95.00 68 LEU A C 1
ATOM 518 O O . LEU A 1 68 ? -9.316 6.260 -4.588 1.00 95.00 68 LEU A O 1
ATOM 522 N N . PRO A 1 69 ? -10.267 5.677 -6.546 1.00 94.75 69 PRO A N 1
ATOM 523 C CA . PRO A 1 69 ? -11.425 5.053 -5.922 1.00 94.75 69 PRO A CA 1
ATOM 524 C C . PRO A 1 69 ? -10.994 3.944 -4.955 1.00 94.75 69 PRO A C 1
ATOM 526 O O . PRO A 1 69 ? -10.243 3.051 -5.327 1.00 94.75 69 PRO A O 1
ATOM 529 N N . GLY A 1 70 ? -11.456 4.007 -3.705 1.00 94.38 70 GLY A N 1
ATOM 530 C CA . GLY A 1 70 ? -11.104 3.019 -2.681 1.00 94.38 70 GLY A CA 1
ATOM 531 C C . GLY A 1 70 ? -9.751 3.255 -2.000 1.00 94.38 70 GLY A C 1
ATOM 532 O O . GLY A 1 70 ? -9.386 2.484 -1.115 1.00 94.38 70 GLY A O 1
ATOM 533 N N . SER A 1 71 ? -9.020 4.321 -2.348 1.00 97.12 71 SER A N 1
ATOM 534 C CA . SER A 1 71 ? -7.876 4.784 -1.555 1.00 97.12 71 SER A CA 1
ATOM 535 C C . SER A 1 71 ? -8.302 5.147 -0.128 1.00 97.12 71 SER A C 1
ATOM 537 O O . SER A 1 71 ? -9.458 5.489 0.133 1.00 97.12 71 SER A O 1
ATOM 539 N N . ILE A 1 72 ? -7.350 5.156 0.807 1.00 97.69 72 ILE A N 1
ATOM 540 C CA . ILE A 1 72 ? -7.612 5.610 2.182 1.00 97.69 72 ILE A CA 1
ATOM 541 C C . ILE A 1 72 ? -8.189 7.031 2.201 1.00 97.69 72 ILE A C 1
ATOM 543 O O . ILE A 1 72 ? -9.109 7.308 2.969 1.00 97.69 72 ILE A O 1
ATOM 547 N N . ASP A 1 73 ? -7.698 7.919 1.336 1.00 96.25 73 ASP A N 1
ATOM 548 C CA . ASP A 1 73 ? -8.163 9.304 1.288 1.00 96.25 73 ASP A CA 1
ATOM 549 C C . ASP A 1 73 ? -9.605 9.417 0.777 1.00 96.25 73 ASP A C 1
ATOM 551 O O . ASP A 1 73 ? -10.407 10.138 1.377 1.00 96.25 73 ASP A O 1
ATOM 555 N N . THR A 1 74 ? -9.977 8.684 -0.279 1.00 95.81 74 THR A N 1
ATOM 556 C CA . THR A 1 74 ? -11.358 8.710 -0.795 1.00 95.81 74 THR A CA 1
ATOM 557 C C . THR A 1 74 ? -12.339 8.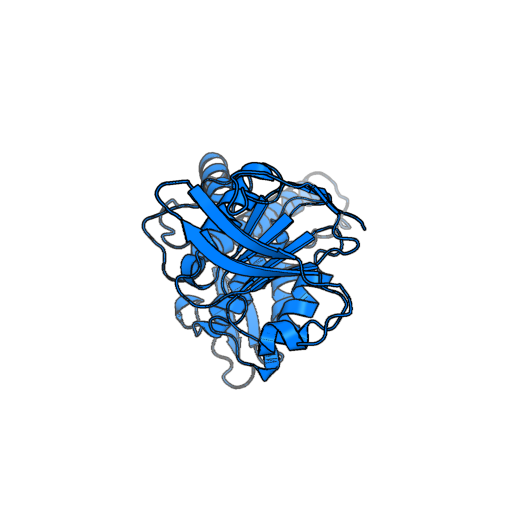046 0.169 1.00 95.81 74 THR A C 1
ATOM 559 O O . THR A 1 74 ? -13.424 8.586 0.398 1.00 95.81 74 THR A O 1
ATOM 562 N N . LEU A 1 75 ? -11.950 6.935 0.804 1.00 96.06 75 LEU A N 1
ATOM 563 C CA . LEU A 1 75 ? -12.744 6.272 1.842 1.00 96.06 75 LEU A CA 1
ATOM 564 C C . LEU A 1 75 ? -12.957 7.183 3.053 1.00 96.06 75 LEU A C 1
ATOM 566 O O . LEU A 1 75 ? -14.070 7.299 3.563 1.00 96.06 75 LEU A O 1
ATOM 570 N N . TYR A 1 76 ? -11.912 7.886 3.484 1.00 95.56 76 TYR A N 1
ATOM 571 C CA . TYR A 1 76 ? -11.993 8.841 4.583 1.00 95.56 76 TYR A CA 1
ATOM 572 C C . TYR A 1 76 ? -12.921 10.018 4.266 1.00 95.56 76 TYR A C 1
ATOM 574 O O . TYR A 1 76 ? -13.784 10.370 5.074 1.00 95.56 76 TYR A O 1
ATOM 582 N N . GLN A 1 77 ? -12.815 10.587 3.063 1.00 93.38 77 GLN A N 1
ATOM 583 C CA . GLN A 1 77 ? -13.713 11.652 2.608 1.00 93.38 77 GLN A CA 1
ATOM 584 C C . GLN A 1 77 ? -15.180 11.203 2.553 1.00 93.38 77 GLN A C 1
ATOM 586 O O . GLN A 1 77 ? -16.075 11.997 2.846 1.00 93.38 77 GLN A O 1
ATOM 591 N N . GLN A 1 78 ? -15.447 9.947 2.183 1.00 93.31 78 GLN A N 1
ATOM 592 C CA . GLN A 1 78 ? -16.794 9.372 2.233 1.00 93.31 78 GLN A CA 1
ATOM 593 C C . GLN A 1 78 ? -17.270 9.188 3.678 1.00 93.31 78 GLN A C 1
ATOM 595 O O . GLN A 1 78 ? -18.405 9.539 3.997 1.00 93.31 78 GLN A O 1
ATOM 600 N N . ALA A 1 79 ? -16.401 8.700 4.564 1.00 93.25 79 ALA A N 1
ATOM 601 C CA . ALA A 1 79 ? -16.736 8.455 5.961 1.00 93.25 79 ALA A CA 1
ATOM 602 C C . ALA A 1 79 ? -17.081 9.747 6.722 1.00 93.25 79 ALA A C 1
ATOM 604 O O . ALA A 1 79 ? -18.063 9.757 7.462 1.00 93.25 79 ALA A O 1
ATOM 605 N N . ILE A 1 80 ? -16.363 10.856 6.489 1.00 92.88 80 ILE A N 1
ATOM 606 C CA . ILE A 1 80 ? -16.689 12.161 7.103 1.00 92.88 80 ILE A CA 1
ATOM 607 C C . ILE A 1 80 ? -18.104 12.626 6.735 1.00 92.88 80 ILE A C 1
ATOM 609 O O . ILE A 1 80 ? -18.791 13.224 7.558 1.00 92.88 80 ILE A O 1
ATOM 613 N N . LYS A 1 81 ? -18.570 12.353 5.511 1.00 89.31 81 LYS A N 1
ATOM 614 C CA . LYS A 1 81 ? -19.921 12.758 5.082 1.00 89.31 81 LYS A CA 1
ATOM 615 C C . LYS A 1 81 ? -21.026 11.992 5.811 1.00 89.31 81 LYS A C 1
ATOM 617 O O . LYS A 1 81 ? -22.136 12.503 5.916 1.00 89.31 81 LYS A O 1
ATOM 622 N N . ASN A 1 82 ? -20.717 10.793 6.303 1.00 84.38 82 ASN A N 1
ATOM 623 C CA . ASN A 1 82 ? -21.694 9.855 6.851 1.00 84.38 82 ASN A CA 1
ATOM 624 C C . ASN A 1 82 ? -21.564 9.649 8.371 1.00 84.38 82 ASN A C 1
ATOM 626 O O . ASN A 1 82 ? -22.449 9.041 8.968 1.00 84.38 82 ASN A O 1
ATOM 630 N N . SER A 1 83 ? -20.490 10.128 9.009 1.00 83.38 83 SER A N 1
ATOM 631 C CA . SER A 1 83 ? -20.240 9.944 10.442 1.00 83.38 83 SER A CA 1
ATOM 632 C C . SER A 1 83 ? -20.122 11.276 11.173 1.00 83.38 83 SER A C 1
ATOM 634 O O . SER A 1 83 ? -19.216 12.064 10.915 1.00 83.38 83 SER A O 1
ATOM 636 N N . ALA A 1 84 ? -20.994 11.487 12.161 1.00 79.12 84 ALA A N 1
ATOM 637 C CA . ALA A 1 84 ? -20.940 12.652 13.046 1.00 79.12 84 ALA A CA 1
ATOM 638 C C . ALA A 1 84 ? -19.721 12.648 13.991 1.00 79.12 84 ALA A C 1
ATOM 640 O O . ALA A 1 84 ? -19.408 13.671 14.600 1.00 79.12 84 ALA A O 1
ATOM 641 N N . PHE A 1 85 ? -19.041 11.506 14.135 1.00 76.62 85 PHE A N 1
ATOM 642 C CA . PHE A 1 85 ? -17.914 11.334 15.054 1.00 76.62 85 PHE A CA 1
ATOM 643 C C . PHE A 1 85 ? -16.555 11.601 14.399 1.00 76.62 85 PHE A C 1
ATOM 645 O O . PHE A 1 85 ? -15.562 11.790 15.104 1.00 76.62 85 PHE A O 1
ATOM 652 N N . LEU A 1 86 ? -16.501 11.647 13.064 1.00 82.50 86 LEU A N 1
ATOM 653 C CA . LEU A 1 86 ? -15.282 11.940 12.320 1.00 82.50 86 LEU A CA 1
ATOM 654 C C . LEU A 1 86 ? -15.113 13.445 12.116 1.00 82.50 86 LEU A C 1
ATOM 656 O O . LEU A 1 86 ? -16.002 14.141 11.632 1.00 82.50 86 LEU A O 1
ATOM 660 N N . ARG A 1 87 ? -13.932 13.949 12.474 1.00 75.62 87 ARG A N 1
ATOM 661 C CA . ARG A 1 87 ? -13.546 15.351 12.282 1.00 75.62 87 ARG A CA 1
ATOM 662 C C . ARG A 1 87 ? -12.711 15.508 11.024 1.00 75.62 87 ARG A C 1
ATOM 664 O O . ARG A 1 87 ? -12.024 14.585 10.618 1.00 75.62 87 ARG A O 1
ATOM 671 N N . ASN A 1 88 ? -12.736 16.685 10.408 1.00 77.00 88 ASN A N 1
ATOM 672 C CA . ASN A 1 88 ? -11.918 16.978 9.229 1.00 77.00 88 ASN A CA 1
ATOM 673 C C . ASN A 1 88 ? -10.593 17.672 9.599 1.00 77.00 88 ASN A C 1
ATOM 675 O O . ASN A 1 88 ? -10.283 18.738 9.076 1.00 77.00 88 ASN A O 1
ATOM 679 N N . ASP A 1 89 ? -9.849 17.105 10.549 1.00 79.19 89 ASP A N 1
ATOM 680 C CA . ASP A 1 89 ? -8.587 17.645 11.080 1.00 79.19 89 ASP A CA 1
ATOM 681 C C . ASP A 1 89 ? -7.401 16.666 10.955 1.00 79.19 89 ASP A C 1
ATOM 683 O O . ASP A 1 89 ? -6.333 16.925 11.501 1.00 79.19 89 ASP A O 1
ATOM 687 N N . ASN A 1 90 ? -7.563 15.573 10.197 1.00 78.00 90 ASN A N 1
ATOM 688 C CA . ASN A 1 90 ? -6.492 14.616 9.897 1.00 78.00 90 ASN A CA 1
ATOM 689 C C . ASN A 1 90 ? -5.727 15.021 8.623 1.00 78.00 90 ASN A C 1
ATOM 691 O O . ASN A 1 90 ? -6.284 15.055 7.513 1.00 78.00 90 ASN A O 1
ATOM 695 N N . TYR A 1 91 ? -4.434 15.308 8.777 1.00 84.69 91 TYR A N 1
ATOM 696 C CA . TYR A 1 91 ? -3.594 15.903 7.735 1.00 84.69 91 TYR A CA 1
ATOM 697 C C . TYR A 1 91 ? -2.890 14.849 6.888 1.00 84.69 91 TYR A C 1
ATOM 699 O O . TYR A 1 91 ? -2.773 15.017 5.675 1.00 84.69 91 TYR A O 1
ATOM 707 N N . THR A 1 92 ? -2.460 13.757 7.511 1.00 94.00 92 THR A N 1
ATOM 708 C CA . THR A 1 92 ? -1.711 12.674 6.863 1.00 94.00 92 THR A CA 1
ATOM 709 C C . THR A 1 92 ? -2.610 11.478 6.549 1.00 94.00 92 THR A C 1
ATOM 711 O O . THR A 1 92 ? -3.653 11.271 7.176 1.00 94.00 92 THR A O 1
ATOM 714 N N . GLN A 1 93 ? -2.212 10.643 5.587 1.00 95.56 93 GLN A N 1
ATOM 715 C CA . GLN A 1 93 ? -2.993 9.453 5.236 1.00 95.56 93 GLN A CA 1
ATOM 716 C C . GLN A 1 93 ? -3.015 8.419 6.378 1.00 95.56 93 GLN A C 1
ATOM 718 O O . GLN A 1 93 ? -4.025 7.740 6.563 1.00 95.56 93 GLN A O 1
ATOM 723 N N . ILE A 1 94 ? -1.945 8.314 7.180 1.00 95.31 94 ILE A N 1
ATOM 724 C CA . ILE A 1 94 ? -1.916 7.418 8.348 1.00 95.31 94 ILE A CA 1
ATOM 725 C C . ILE A 1 94 ? -2.907 7.853 9.439 1.00 95.31 94 ILE A C 1
ATOM 727 O O . ILE A 1 94 ? -3.584 7.009 10.022 1.00 95.31 94 ILE A O 1
ATOM 731 N N . GLU A 1 95 ? -3.062 9.157 9.681 1.00 93.31 95 GLU A N 1
ATOM 732 C CA . GLU A 1 95 ? -4.074 9.677 10.611 1.00 93.31 95 GLU A CA 1
ATOM 733 C C . GLU A 1 95 ? -5.492 9.360 10.124 1.00 93.31 95 GLU A C 1
ATOM 735 O O . GLU A 1 95 ? -6.326 8.889 10.899 1.00 93.31 95 GLU A O 1
ATOM 740 N N . ARG A 1 96 ? -5.748 9.537 8.822 1.00 94.94 96 ARG A N 1
ATOM 741 C CA . ARG A 1 96 ? -7.031 9.189 8.187 1.00 94.94 96 ARG A CA 1
ATOM 742 C C . ARG A 1 96 ? -7.332 7.695 8.285 1.00 94.94 96 ARG A C 1
ATOM 744 O O . ARG A 1 96 ? -8.457 7.326 8.609 1.00 94.94 96 ARG A O 1
ATOM 751 N N . LEU A 1 97 ? -6.329 6.842 8.067 1.00 96.06 97 LEU A N 1
ATOM 752 C CA . LEU A 1 97 ? -6.436 5.393 8.249 1.00 96.06 97 LEU A CA 1
ATOM 753 C C . LEU A 1 97 ? -6.830 5.042 9.689 1.00 96.06 97 LEU A C 1
ATOM 755 O O . LEU A 1 97 ? -7.786 4.298 9.897 1.00 96.06 97 LEU A O 1
ATOM 759 N N . ILE A 1 98 ? -6.127 5.595 10.680 1.00 93.25 98 ILE A N 1
ATOM 760 C CA . ILE A 1 98 ? -6.436 5.365 12.098 1.00 93.25 98 ILE A CA 1
ATOM 761 C C . ILE A 1 98 ? -7.871 5.809 12.406 1.00 93.25 98 ILE A C 1
ATOM 763 O O . ILE A 1 98 ? -8.622 5.062 13.031 1.00 93.25 98 ILE A O 1
ATOM 767 N N . ALA A 1 99 ? -8.274 6.988 11.928 1.00 92.75 99 ALA A N 1
ATOM 768 C CA . ALA A 1 99 ? -9.621 7.509 12.126 1.00 92.75 99 ALA A CA 1
ATOM 769 C C . ALA A 1 99 ? -10.699 6.610 11.493 1.00 92.75 99 ALA A C 1
ATOM 771 O O . ALA A 1 99 ? -11.712 6.344 12.139 1.00 92.75 99 ALA A O 1
ATOM 772 N N . LEU A 1 100 ? -10.471 6.087 10.281 1.00 94.69 100 LEU A N 1
ATOM 773 C CA . LEU A 1 100 ? -11.367 5.115 9.642 1.00 94.69 100 LEU A CA 1
ATOM 774 C C . LEU A 1 100 ? -11.551 3.863 10.504 1.00 94.69 100 LEU A C 1
ATOM 776 O O . LEU A 1 100 ? -12.681 3.444 10.744 1.00 94.69 100 LEU A O 1
ATOM 780 N N . MET A 1 101 ? -10.453 3.292 11.001 1.00 94.44 101 MET A N 1
ATOM 781 C CA . MET A 1 101 ? -10.500 2.057 11.785 1.00 94.44 101 MET A CA 1
ATOM 782 C C . MET A 1 101 ? -11.151 2.262 13.161 1.00 94.44 101 MET A C 1
ATOM 784 O O . MET A 1 101 ? -11.915 1.413 13.611 1.00 94.44 101 MET A O 1
ATOM 788 N N . VAL A 1 102 ? -10.899 3.400 13.819 1.00 91.62 102 VAL A N 1
ATOM 789 C CA . VAL A 1 102 ? -11.582 3.770 15.073 1.00 91.62 102 VAL A CA 1
ATOM 790 C C . VAL A 1 102 ? -13.075 4.001 14.840 1.00 91.62 102 VAL A C 1
ATOM 792 O O . VAL A 1 102 ? -13.892 3.597 15.666 1.00 91.62 102 VAL A O 1
ATOM 795 N N . ASN A 1 103 ? -13.448 4.623 13.721 1.00 91.62 103 ASN A N 1
ATOM 796 C CA . ASN A 1 103 ? -14.849 4.825 13.371 1.00 91.62 103 ASN A CA 1
ATOM 797 C C . ASN A 1 103 ? -15.568 3.496 13.099 1.00 91.62 103 ASN A C 1
ATOM 799 O O . ASN A 1 103 ? -16.678 3.311 13.586 1.00 91.62 103 ASN A O 1
ATOM 803 N N . GLU A 1 104 ? -14.945 2.564 12.372 1.00 92.62 104 GLU A N 1
ATOM 804 C CA . GLU A 1 104 ? -15.487 1.211 12.169 1.00 92.62 104 GLU A CA 1
ATOM 805 C C . GLU A 1 104 ? -15.699 0.481 13.502 1.00 92.62 104 GLU A C 1
ATOM 807 O O . GLU A 1 104 ? -16.780 -0.045 13.746 1.00 92.62 104 GLU A O 1
ATOM 812 N N . GLU A 1 105 ? -14.701 0.495 14.389 1.00 91.69 105 GLU A N 1
ATOM 813 C CA . GLU A 1 105 ? -14.801 -0.108 15.723 1.00 91.69 105 GLU A CA 1
ATOM 814 C C . GLU A 1 105 ? -15.975 0.474 16.521 1.00 91.69 105 GLU A C 1
ATOM 816 O O . GLU A 1 105 ? -16.756 -0.262 17.121 1.00 91.69 105 GLU A O 1
ATOM 821 N N . MET A 1 106 ? -16.127 1.801 16.506 1.00 89.44 106 MET A N 1
ATOM 822 C CA . MET A 1 106 ? -17.214 2.479 17.206 1.00 89.44 106 MET A CA 1
ATOM 823 C C . MET A 1 106 ? -18.584 2.082 16.649 1.00 89.44 106 MET A C 1
ATOM 825 O O . MET A 1 106 ? -19.490 1.805 17.433 1.00 89.44 106 MET A O 1
ATOM 829 N N . MET A 1 107 ? -18.731 2.020 15.322 1.00 89.31 107 MET A N 1
ATOM 830 C CA . MET A 1 107 ? -19.981 1.591 14.690 1.00 89.31 107 MET A CA 1
ATOM 831 C C . MET A 1 107 ? -20.299 0.129 15.016 1.00 89.31 107 MET A C 1
ATOM 833 O O . MET A 1 107 ? -21.407 -0.156 15.455 1.00 89.31 107 MET A O 1
ATOM 837 N N . ASN A 1 108 ? -19.313 -0.771 14.940 1.00 90.62 108 ASN A N 1
ATOM 838 C CA . ASN A 1 108 ? -19.489 -2.180 15.307 1.00 90.62 108 ASN A CA 1
ATOM 839 C C . ASN A 1 108 ? -19.965 -2.346 16.764 1.00 90.62 108 ASN A C 1
ATOM 841 O O . ASN A 1 108 ? -20.835 -3.170 17.045 1.00 90.62 108 ASN A O 1
ATOM 845 N N . LEU A 1 109 ? -19.415 -1.557 17.696 1.00 89.69 109 LEU A N 1
ATOM 846 C CA . LEU A 1 109 ? -19.821 -1.566 19.107 1.00 89.69 109 LEU A CA 1
ATOM 847 C C . LEU A 1 109 ? -21.236 -1.004 19.318 1.00 89.69 109 LEU A C 1
ATOM 849 O O . LEU A 1 109 ? -21.981 -1.517 20.157 1.00 89.69 109 LEU A O 1
ATOM 853 N N . LEU A 1 110 ? -21.615 0.046 18.582 1.00 88.75 110 LEU A N 1
ATOM 854 C CA . LEU A 1 110 ? -22.961 0.621 18.639 1.00 88.75 110 LEU A CA 1
ATOM 855 C C . LEU A 1 110 ? -24.005 -0.354 18.085 1.00 88.75 110 LEU A C 1
ATOM 857 O O . LEU A 1 110 ? -24.999 -0.614 18.763 1.00 88.75 110 LEU A O 1
ATOM 861 N N . ASP A 1 111 ? -23.746 -0.937 16.915 1.00 88.12 111 ASP A N 1
ATOM 862 C CA . ASP A 1 111 ? -24.629 -1.909 16.266 1.00 88.12 111 ASP A CA 1
ATOM 863 C C . ASP A 1 111 ? -24.820 -3.152 17.140 1.00 88.12 111 ASP A C 1
ATOM 865 O O . ASP A 1 111 ? -25.942 -3.623 17.330 1.00 88.12 111 ASP A O 1
ATOM 869 N N . HIS A 1 112 ? -23.739 -3.648 17.752 1.00 87.44 112 HIS A N 1
ATOM 870 C CA . HIS A 1 112 ? -23.809 -4.762 18.698 1.00 87.44 112 HIS A CA 1
ATOM 871 C C . HIS A 1 112 ? -24.691 -4.433 19.905 1.00 87.44 112 HIS A C 1
ATOM 873 O O . HIS A 1 112 ? -25.565 -5.223 20.265 1.00 87.44 112 HIS A O 1
ATOM 879 N N . LYS A 1 113 ? -24.529 -3.244 20.495 1.00 87.12 113 LYS A N 1
ATOM 880 C CA . LYS A 1 113 ? -25.344 -2.813 21.637 1.00 87.12 113 LYS A CA 1
ATOM 881 C C . LYS A 1 113 ? -26.827 -2.678 21.277 1.00 87.12 113 LYS A C 1
ATOM 883 O O . LYS A 1 113 ? -27.670 -3.037 22.097 1.00 87.12 113 LYS A O 1
ATOM 888 N N . LEU A 1 114 ? -27.144 -2.173 20.083 1.00 86.12 114 LEU A N 1
ATOM 889 C CA . LEU A 1 114 ? -28.521 -2.084 19.588 1.00 86.12 114 LEU A CA 1
ATOM 890 C C . LEU A 1 114 ? -29.123 -3.479 19.382 1.00 86.12 114 LEU A C 1
ATOM 892 O O . LEU A 1 114 ? -30.206 -3.752 19.894 1.00 86.12 114 LEU A O 1
ATOM 896 N N . ALA A 1 115 ? -28.386 -4.394 18.749 1.00 84.94 115 ALA A N 1
ATOM 897 C CA . ALA A 1 115 ? -28.829 -5.773 18.547 1.00 84.94 115 ALA A CA 1
ATOM 898 C C . ALA A 1 115 ? -29.091 -6.515 19.872 1.00 84.94 115 ALA A C 1
ATOM 900 O O . ALA A 1 115 ? -30.053 -7.277 19.970 1.00 84.94 115 ALA A O 1
ATOM 901 N N . MET A 1 116 ? -28.276 -6.264 20.905 1.00 83.38 116 MET A N 1
ATOM 902 C CA . MET A 1 116 ? -28.491 -6.800 22.259 1.00 83.38 116 MET A CA 1
ATOM 903 C C . MET A 1 116 ? -29.717 -6.227 22.968 1.00 83.38 116 MET A C 1
ATOM 905 O O . MET A 1 116 ? -30.268 -6.885 23.845 1.00 83.38 116 MET A O 1
ATOM 909 N N . ALA A 1 117 ? -30.130 -5.007 22.626 1.00 82.56 117 ALA A N 1
ATOM 910 C CA . ALA A 1 117 ? -31.315 -4.384 23.204 1.00 82.56 117 ALA A CA 1
ATOM 911 C C . ALA A 1 117 ? -32.610 -4.818 22.494 1.00 82.56 117 ALA A C 1
ATOM 913 O O . ALA A 1 117 ? -33.648 -4.922 23.142 1.00 82.56 117 ALA A O 1
ATOM 914 N N . GLU A 1 118 ? -32.558 -5.057 21.179 1.00 76.50 118 GLU A N 1
ATOM 915 C CA . GLU A 1 118 ? -33.724 -5.437 20.366 1.00 76.50 118 GLU A CA 1
ATOM 916 C C . GLU A 1 118 ? -34.061 -6.926 20.448 1.00 76.50 118 GLU A C 1
ATOM 918 O O . GLU A 1 118 ? -35.231 -7.309 20.397 1.00 76.50 118 GLU A O 1
ATOM 923 N N . ILE A 1 119 ? -33.044 -7.774 20.572 1.00 62.34 119 ILE A N 1
ATOM 924 C CA . ILE A 1 119 ? -33.205 -9.217 20.653 1.00 62.34 119 ILE A CA 1
ATOM 925 C C . ILE A 1 119 ? -32.759 -9.612 22.059 1.00 62.34 119 ILE A C 1
ATOM 927 O O . ILE A 1 119 ? -31.591 -9.436 22.390 1.00 62.34 119 ILE A O 1
ATOM 931 N N . GLU A 1 120 ? -33.618 -10.248 22.865 1.00 62.19 120 GLU A N 1
ATOM 932 C CA . GLU A 1 120 ? -33.225 -10.936 24.120 1.00 62.19 120 GLU A CA 1
ATOM 933 C C . GLU A 1 120 ? -32.200 -12.079 23.888 1.00 62.19 120 GLU A C 1
ATOM 935 O O . GLU A 1 120 ? -31.992 -12.964 24.718 1.00 62.19 120 GLU A O 1
ATOM 940 N N . ASN A 1 121 ? -31.536 -12.098 22.738 1.00 58.00 121 ASN A N 1
ATOM 941 C CA . ASN A 1 121 ? -30.509 -13.029 22.347 1.00 58.00 121 ASN A CA 1
ATOM 942 C C . ASN A 1 121 ? -29.170 -12.567 22.918 1.00 58.00 121 ASN A C 1
ATOM 944 O O . ASN A 1 121 ? -28.323 -12.067 22.190 1.00 58.00 121 ASN A O 1
ATOM 948 N N . HIS A 1 122 ? -28.964 -12.802 24.213 1.00 61.81 122 HIS A N 1
ATOM 949 C CA . HIS A 1 122 ? -27.743 -12.517 24.985 1.00 61.81 122 HIS A CA 1
ATOM 950 C C . HIS A 1 122 ? -26.449 -13.182 24.440 1.00 61.81 122 HIS A C 1
ATOM 952 O O . HIS A 1 122 ? -25.410 -13.141 25.093 1.00 61.81 122 HIS A O 1
ATOM 958 N N . ASN A 1 123 ? -26.504 -13.804 23.256 1.00 64.12 123 ASN A N 1
ATOM 959 C CA . ASN A 1 123 ? -25.436 -14.567 22.619 1.00 64.12 123 ASN A CA 1
ATOM 960 C C . ASN A 1 123 ? -24.900 -13.944 21.315 1.00 64.12 123 ASN A C 1
ATOM 962 O O . ASN A 1 123 ? -24.108 -14.600 20.636 1.00 64.12 123 ASN A O 1
ATOM 966 N N . ALA A 1 124 ? -25.291 -12.725 20.910 1.00 68.12 124 ALA A N 1
ATOM 967 C CA . ALA A 1 124 ? -24.645 -12.115 19.739 1.00 68.12 124 ALA A CA 1
ATOM 968 C C . ALA A 1 124 ? -23.177 -11.802 20.063 1.00 68.12 124 ALA A C 1
ATOM 970 O O . ALA A 1 124 ? -22.868 -11.038 20.979 1.00 68.12 124 ALA A O 1
ATOM 971 N N . SER A 1 125 ? -22.264 -12.399 19.303 1.00 78.81 125 SER A N 1
ATOM 972 C CA . SER A 1 125 ? -20.836 -12.118 19.403 1.00 78.81 125 SER A CA 1
ATOM 973 C C . SER A 1 125 ? -20.516 -10.776 18.757 1.00 78.81 125 SER A C 1
ATOM 975 O O . SER A 1 125 ? -20.981 -10.504 17.649 1.00 78.81 125 SER A O 1
ATOM 977 N N . LEU A 1 126 ? -19.674 -9.974 19.408 1.00 83.88 126 LEU A N 1
ATOM 978 C CA . LEU A 1 126 ? -19.112 -8.776 18.792 1.00 83.88 126 LEU A CA 1
ATOM 979 C C . LEU A 1 126 ? -18.313 -9.179 17.533 1.00 83.88 126 LEU A C 1
ATOM 981 O O . LEU A 1 126 ? -17.485 -10.093 17.624 1.00 83.88 126 LEU A O 1
ATOM 985 N N . PRO A 1 127 ? -18.561 -8.564 16.361 1.00 87.31 127 PRO A N 1
ATOM 986 C CA . PRO A 1 127 ? -17.814 -8.886 15.154 1.00 87.31 127 PRO A CA 1
ATOM 987 C C . PRO A 1 127 ? -16.347 -8.472 15.301 1.00 87.31 127 PRO A C 1
ATOM 989 O O . PRO A 1 127 ? -16.033 -7.460 15.921 1.00 87.31 127 PRO A O 1
ATOM 992 N N . VAL A 1 128 ? -15.453 -9.254 14.695 1.00 92.81 128 VAL A N 1
ATOM 993 C CA . VAL A 1 128 ? -14.021 -8.937 14.638 1.00 92.81 128 VAL A CA 1
ATOM 994 C C . VAL A 1 128 ? -13.818 -7.720 13.738 1.00 92.81 128 VAL A C 1
ATOM 996 O O . VAL A 1 128 ? -14.144 -7.780 12.551 1.00 92.81 128 VAL A O 1
ATOM 999 N N . SER A 1 129 ? -13.251 -6.643 14.275 1.00 95.38 129 SER A N 1
ATOM 1000 C CA . SER A 1 129 ? -12.996 -5.413 13.520 1.00 95.38 129 SER A CA 1
ATOM 1001 C C . SER A 1 129 ? -11.642 -5.415 12.813 1.00 95.38 129 SER A C 1
ATOM 1003 O O . SER A 1 129 ? -10.739 -6.209 13.117 1.00 95.38 129 SER A O 1
ATOM 1005 N N . LYS A 1 130 ? -11.431 -4.455 11.905 1.00 95.94 130 LYS A N 1
ATOM 1006 C CA . LYS A 1 130 ? -10.088 -4.213 11.352 1.00 95.94 130 LYS A CA 1
ATOM 1007 C C . LYS A 1 130 ? -9.059 -3.829 12.419 1.00 95.94 130 LYS A C 1
ATOM 1009 O O . LYS A 1 130 ? -7.876 -4.140 12.257 1.00 95.94 130 LYS A O 1
ATOM 1014 N N . LEU A 1 131 ? -9.475 -3.196 13.524 1.00 94.62 131 LEU A N 1
ATOM 1015 C CA . LEU A 1 131 ? -8.580 -2.924 14.654 1.00 94.62 131 LEU A CA 1
ATOM 1016 C C . LEU A 1 131 ? -8.180 -4.197 15.402 1.00 94.62 131 LEU A C 1
ATOM 1018 O O . LEU A 1 131 ? -7.055 -4.265 15.895 1.00 94.62 131 LEU A O 1
ATOM 1022 N N . ASP A 1 132 ? -9.042 -5.213 15.482 1.00 94.94 132 ASP A N 1
ATOM 1023 C CA . ASP A 1 132 ? -8.678 -6.521 16.051 1.00 94.94 132 ASP A CA 1
ATOM 1024 C C . ASP A 1 132 ? -7.651 -7.249 15.185 1.00 94.94 132 ASP A C 1
ATOM 1026 O O . ASP A 1 132 ? -6.719 -7.880 15.691 1.00 94.94 132 ASP A O 1
ATOM 1030 N N . ILE A 1 133 ? -7.813 -7.176 13.865 1.00 96.44 133 ILE A N 1
ATOM 1031 C CA . ILE A 1 133 ? -6.864 -7.757 12.910 1.00 96.44 133 ILE A CA 1
ATOM 1032 C C . ILE A 1 133 ? -5.522 -7.019 12.996 1.00 96.44 133 ILE A C 1
ATOM 1034 O O . ILE A 1 133 ? -4.480 -7.667 13.104 1.00 96.44 133 ILE A O 1
ATOM 1038 N N . LEU A 1 134 ? -5.548 -5.683 13.031 1.00 96.19 134 LEU A N 1
ATOM 1039 C CA . LEU A 1 134 ? -4.348 -4.859 13.174 1.00 96.19 134 LEU A CA 1
ATOM 1040 C C . LEU A 1 134 ? -3.616 -5.132 14.486 1.00 96.19 134 LEU A C 1
ATOM 1042 O O . LEU A 1 134 ? -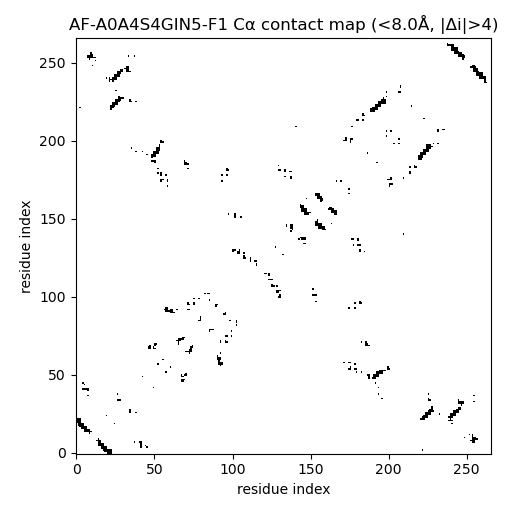2.408 -5.320 14.460 1.00 96.19 134 LEU A O 1
ATOM 1046 N N . ALA A 1 135 ? -4.321 -5.192 15.618 1.00 94.31 135 ALA A N 1
ATOM 1047 C CA . ALA A 1 135 ? -3.701 -5.447 16.918 1.00 94.31 135 ALA A CA 1
ATOM 1048 C C . ALA A 1 135 ? -3.001 -6.814 16.972 1.00 94.31 135 ALA A C 1
ATOM 1050 O O . ALA A 1 135 ? -1.902 -6.917 17.516 1.00 94.31 135 ALA A O 1
ATOM 1051 N N . ARG A 1 136 ? -3.599 -7.852 16.367 1.00 94.62 136 ARG A N 1
ATOM 1052 C CA . ARG A 1 136 ? -2.976 -9.182 16.263 1.00 94.62 136 ARG A CA 1
ATOM 1053 C C . ARG A 1 136 ? -1.736 -9.165 15.373 1.00 94.62 136 ARG A C 1
ATOM 1055 O O . ARG A 1 136 ? -0.685 -9.623 15.805 1.00 94.62 136 ARG A O 1
ATOM 1062 N N . ALA A 1 137 ? -1.838 -8.594 14.173 1.00 94.81 137 ALA A N 1
ATOM 1063 C CA . ALA A 1 137 ? -0.703 -8.514 13.254 1.00 94.81 137 ALA A CA 1
ATOM 1064 C C . ALA A 1 137 ? 0.431 -7.622 13.797 1.00 94.81 137 ALA A C 1
ATOM 1066 O O . ALA A 1 137 ? 1.606 -7.915 13.599 1.00 94.81 137 ALA A O 1
ATOM 1067 N N . TRP A 1 138 ? 0.087 -6.563 14.535 1.00 94.12 138 TRP A N 1
ATOM 1068 C CA . TRP A 1 138 ? 1.046 -5.712 15.234 1.00 94.12 138 TRP A CA 1
ATOM 1069 C C . TRP A 1 138 ? 1.817 -6.482 16.303 1.00 94.12 138 TRP A C 1
ATOM 1071 O O . TRP A 1 138 ? 3.037 -6.377 16.359 1.00 94.12 138 TRP A O 1
ATOM 1081 N N . LEU A 1 139 ? 1.125 -7.274 17.127 1.00 92.25 139 LEU A N 1
ATOM 1082 C CA . LEU A 1 139 ? 1.762 -8.087 18.164 1.00 92.25 139 LEU A CA 1
ATOM 1083 C C . LEU A 1 139 ? 2.701 -9.144 17.563 1.00 92.25 139 LEU A C 1
ATOM 1085 O O . LEU A 1 139 ? 3.748 -9.427 18.129 1.00 92.25 139 LEU A O 1
ATOM 1089 N N . GLU A 1 140 ? 2.358 -9.709 16.406 1.00 90.19 140 GLU A N 1
ATOM 1090 C CA . GLU A 1 140 ? 3.247 -10.625 15.681 1.00 90.19 140 GLU A CA 1
ATOM 1091 C C . GLU A 1 140 ? 4.513 -9.912 15.171 1.00 90.19 140 GLU A C 1
ATOM 1093 O O . GLU A 1 140 ? 5.607 -10.465 15.270 1.00 90.19 140 GLU A O 1
ATOM 1098 N N . ALA A 1 141 ? 4.380 -8.683 14.659 1.00 89.19 141 ALA A N 1
ATOM 1099 C CA . ALA A 1 141 ? 5.509 -7.883 14.175 1.00 89.19 141 ALA A CA 1
ATOM 1100 C C . ALA A 1 141 ? 6.387 -7.333 15.316 1.00 89.19 141 ALA A C 1
ATOM 1102 O O . ALA A 1 141 ? 7.608 -7.252 15.180 1.00 89.19 141 ALA A O 1
ATOM 1103 N N . PHE A 1 142 ? 5.773 -6.979 16.447 1.00 89.44 142 PHE A N 1
ATOM 1104 C CA . PHE A 1 142 ? 6.423 -6.406 17.622 1.00 89.44 142 PHE A CA 1
ATOM 1105 C C . PHE A 1 142 ? 5.936 -7.111 18.904 1.00 89.44 142 PHE A C 1
ATOM 1107 O O . PHE A 1 142 ? 5.083 -6.573 19.611 1.00 89.44 142 PHE A O 1
ATOM 1114 N N . PRO A 1 143 ? 6.501 -8.282 19.269 1.00 86.81 143 PRO A N 1
ATOM 1115 C CA . PRO A 1 143 ? 5.993 -9.132 20.361 1.00 86.81 143 PRO A CA 1
ATOM 1116 C C . PRO A 1 143 ? 5.906 -8.473 21.741 1.00 86.81 143 PRO A C 1
ATOM 1118 O O . PRO A 1 143 ? 5.103 -8.878 22.581 1.00 86.81 143 PRO A O 1
ATOM 1121 N N . ASN A 1 144 ? 6.725 -7.448 21.977 1.00 86.50 144 ASN A N 1
ATOM 1122 C CA . ASN A 1 144 ? 6.756 -6.712 23.241 1.00 86.50 144 ASN A CA 1
ATOM 1123 C C . ASN A 1 144 ? 5.840 -5.480 23.244 1.00 86.50 144 ASN A C 1
ATOM 1125 O O . ASN A 1 144 ? 5.665 -4.865 24.295 1.00 86.50 144 ASN A O 1
ATOM 1129 N N . ASN A 1 145 ? 5.243 -5.129 22.102 1.00 85.62 145 ASN A N 1
ATOM 1130 C CA . ASN A 1 145 ? 4.399 -3.952 21.951 1.00 85.62 145 ASN A CA 1
ATOM 1131 C C . ASN A 1 145 ? 2.932 -4.354 21.789 1.00 85.62 145 ASN A C 1
ATOM 1133 O O . ASN A 1 145 ? 2.595 -5.343 21.140 1.00 85.62 145 ASN A O 1
ATOM 1137 N N . ARG A 1 146 ? 2.027 -3.553 22.351 1.00 86.62 146 ARG A N 1
ATOM 1138 C CA . ARG A 1 146 ? 0.579 -3.768 22.239 1.00 86.62 146 ARG A CA 1
ATOM 1139 C C . ARG A 1 146 ? -0.121 -2.516 21.753 1.00 86.62 146 ARG A C 1
ATOM 1141 O O . ARG A 1 146 ? 0.293 -1.408 22.081 1.00 86.62 146 ARG A O 1
ATOM 1148 N N . ILE A 1 147 ? -1.204 -2.735 21.015 1.00 88.44 147 ILE A N 1
ATOM 1149 C CA . ILE A 1 147 ? -2.186 -1.711 20.674 1.00 88.44 147 ILE A CA 1
ATOM 1150 C C . ILE A 1 147 ? -3.286 -1.751 21.736 1.00 88.44 147 ILE A C 1
ATOM 1152 O O . ILE A 1 147 ? -3.910 -2.791 21.946 1.00 88.44 147 ILE A O 1
ATOM 1156 N N . LEU A 1 148 ? -3.515 -0.624 22.399 1.00 85.00 148 LEU A N 1
ATOM 1157 C CA . LEU A 1 148 ? -4.543 -0.423 23.415 1.00 85.00 148 LEU A CA 1
ATOM 1158 C C . LEU A 1 148 ? -5.650 0.482 22.864 1.00 85.00 148 LEU A C 1
ATOM 1160 O O . LEU A 1 148 ? -5.391 1.395 22.076 1.00 85.00 148 LEU A O 1
ATOM 1164 N N . ARG A 1 149 ? -6.891 0.229 23.289 1.00 84.12 149 ARG A N 1
ATOM 1165 C CA . ARG A 1 149 ? -8.075 1.020 22.923 1.00 84.12 149 ARG A CA 1
ATOM 1166 C C . ARG A 1 149 ? -8.594 1.710 24.168 1.00 84.12 149 ARG A C 1
ATOM 1168 O O . ARG A 1 149 ? -9.154 1.056 25.042 1.00 84.12 149 ARG A O 1
ATOM 1175 N N . GLU A 1 150 ? -8.423 3.021 24.246 1.00 78.69 150 GLU A N 1
ATOM 1176 C CA . GLU A 1 150 ? -8.841 3.786 25.418 1.00 78.69 150 GLU A CA 1
ATOM 1177 C C . GLU A 1 150 ? -9.519 5.084 24.999 1.00 78.69 150 GLU A C 1
ATOM 1179 O O . GLU A 1 150 ? -8.975 5.869 24.224 1.00 78.69 150 GLU A O 1
ATOM 1184 N N . SER A 1 151 ? -10.725 5.322 25.525 1.00 74.88 151 SER A N 1
ATOM 1185 C CA . SER A 1 151 ? -11.464 6.583 25.354 1.00 74.88 151 SER A CA 1
ATOM 1186 C C . SER A 1 151 ? -11.585 7.057 23.893 1.00 74.88 151 SER A C 1
ATOM 1188 O O . SER A 1 151 ? -11.419 8.241 23.598 1.00 74.88 151 SER A O 1
ATOM 1190 N N . GLY A 1 152 ? -11.843 6.129 22.962 1.00 72.12 152 GLY A N 1
ATOM 1191 C CA . GLY A 1 152 ? -11.978 6.429 21.529 1.00 72.12 152 GLY A CA 1
ATOM 1192 C C . GLY A 1 152 ? -10.656 6.728 20.815 1.00 72.12 152 GLY A C 1
ATOM 1193 O O . GLY A 1 152 ? -10.661 7.330 19.744 1.00 72.12 152 GLY A O 1
ATOM 1194 N N . ARG A 1 153 ? -9.517 6.349 21.405 1.00 77.44 153 ARG A N 1
ATOM 1195 C CA . ARG A 1 153 ? -8.178 6.521 20.834 1.00 77.44 153 ARG A CA 1
ATOM 1196 C C . ARG A 1 153 ? -7.425 5.201 20.809 1.00 77.44 153 ARG A C 1
ATOM 1198 O O . ARG A 1 153 ? -7.704 4.290 21.589 1.00 77.44 153 ARG A O 1
ATOM 1205 N N . ILE A 1 154 ? -6.434 5.148 19.926 1.00 83.44 154 ILE A N 1
ATOM 1206 C CA . ILE A 1 154 ? -5.445 4.078 19.894 1.00 83.44 154 ILE A CA 1
ATOM 1207 C C . ILE A 1 154 ? -4.202 4.547 20.644 1.00 83.44 154 ILE A C 1
ATOM 1209 O O . ILE A 1 154 ? -3.650 5.606 20.336 1.00 83.44 154 ILE A O 1
ATOM 1213 N N . LEU A 1 155 ? -3.770 3.749 21.613 1.00 85.44 155 LEU A N 1
ATOM 1214 C CA . LEU A 1 155 ? -2.515 3.922 22.333 1.00 85.44 155 LEU A CA 1
ATOM 1215 C C . LEU A 1 155 ? -1.606 2.719 22.080 1.00 85.44 155 LEU A C 1
ATOM 1217 O O . LEU A 1 155 ? -2.060 1.644 21.691 1.00 85.44 155 LEU A O 1
ATOM 1221 N N . PHE A 1 156 ? -0.317 2.908 22.314 1.00 86.06 156 PHE A N 1
ATOM 1222 C CA . PHE A 1 156 ? 0.710 1.886 22.180 1.00 86.06 156 PHE A CA 1
ATOM 1223 C C . PHE A 1 156 ? 1.425 1.730 23.512 1.00 86.06 156 PHE A C 1
ATOM 1225 O O . PHE A 1 156 ? 1.649 2.715 24.202 1.00 86.06 156 PHE A O 1
ATOM 1232 N N . SER A 1 157 ? 1.787 0.513 23.891 1.00 83.00 157 SER A N 1
ATOM 1233 C CA . SER A 1 157 ? 2.544 0.262 25.123 1.00 83.00 157 SER A CA 1
ATOM 1234 C C . SER A 1 157 ? 3.632 -0.767 24.876 1.00 83.00 157 SER A C 1
ATOM 1236 O O . SER A 1 157 ? 3.380 -1.747 24.170 1.00 83.00 157 SER A O 1
ATOM 1238 N N . ASN A 1 158 ? 4.787 -0.592 25.515 1.00 79.81 158 ASN A N 1
ATOM 1239 C CA . ASN A 1 158 ? 5.834 -1.608 25.595 1.00 79.81 158 ASN A CA 1
ATOM 1240 C C . ASN A 1 158 ? 5.717 -2.346 26.939 1.00 79.81 158 ASN A C 1
ATOM 1242 O O . ASN A 1 158 ? 5.573 -1.720 27.990 1.00 79.81 158 ASN A O 1
ATOM 1246 N N . HIS A 1 159 ? 5.790 -3.677 26.915 1.00 64.50 159 HIS A N 1
ATOM 1247 C CA . HIS A 1 159 ? 5.705 -4.530 28.103 1.00 64.50 159 HIS A CA 1
ATOM 1248 C C . HIS A 1 159 ? 6.796 -4.227 29.151 1.00 64.50 159 HIS A C 1
ATOM 1250 O O . HIS A 1 159 ? 6.620 -4.560 30.321 1.00 64.50 159 HIS A O 1
ATOM 1256 N N . GLN A 1 160 ? 7.922 -3.626 28.754 1.00 62.62 160 GLN A N 1
ATOM 1257 C CA . GLN A 1 160 ? 9.020 -3.316 29.677 1.00 62.62 160 GLN A CA 1
ATOM 1258 C C . GLN A 1 160 ? 8.745 -2.097 30.567 1.00 62.62 160 GLN A C 1
ATOM 1260 O O . GLN A 1 160 ? 9.091 -2.133 31.744 1.00 62.62 160 GLN A O 1
ATOM 1265 N N . ASP A 1 161 ? 8.075 -1.071 30.036 1.00 62.47 161 ASP A N 1
ATOM 1266 C CA . ASP A 1 161 ? 7.918 0.216 30.730 1.00 62.47 161 ASP A CA 1
ATOM 1267 C C . ASP A 1 161 ? 6.509 0.415 31.308 1.00 62.47 161 ASP A C 1
ATOM 1269 O O . ASP A 1 161 ? 6.310 1.246 32.190 1.00 62.47 161 ASP A O 1
ATOM 1273 N N . GLY A 1 162 ? 5.509 -0.330 30.818 1.00 63.19 162 GLY A N 1
ATOM 1274 C CA . GLY A 1 162 ? 4.116 -0.240 31.277 1.00 63.19 162 GLY A CA 1
ATOM 1275 C C . GLY A 1 162 ? 3.398 1.069 30.919 1.00 63.19 162 GLY A C 1
ATOM 1276 O O . GLY A 1 162 ? 2.176 1.138 31.034 1.00 63.19 162 GLY A O 1
ATOM 1277 N N . GLU A 1 163 ? 4.117 2.090 30.444 1.00 74.75 163 GLU A N 1
ATOM 1278 C CA . GLU A 1 163 ? 3.536 3.352 29.997 1.00 74.75 163 GLU A CA 1
ATOM 1279 C C . GLU A 1 163 ? 2.929 3.238 28.592 1.00 74.75 163 GLU A C 1
ATOM 1281 O O . GLU A 1 163 ? 3.552 2.759 27.638 1.00 74.75 163 GLU A O 1
ATOM 1286 N N . SER A 1 164 ? 1.695 3.727 28.456 1.00 78.44 164 SER A N 1
ATOM 1287 C CA . SER A 1 164 ? 1.026 3.885 27.169 1.00 78.44 164 SER A CA 1
ATOM 1288 C C . SER A 1 164 ? 1.369 5.235 26.534 1.00 78.44 164 SER A C 1
ATOM 1290 O O . SER A 1 164 ? 1.327 6.271 27.200 1.00 78.44 164 SER A O 1
ATOM 1292 N N . TYR A 1 165 ? 1.623 5.256 25.232 1.00 77.94 165 TYR A N 1
ATOM 1293 C CA . TYR A 1 165 ? 1.907 6.453 24.456 1.00 77.94 165 TYR A CA 1
ATOM 1294 C C . TYR A 1 165 ? 1.033 6.561 23.200 1.00 77.94 165 TYR A C 1
ATOM 1296 O O . TYR A 1 165 ? 0.497 5.586 22.680 1.00 77.94 165 TYR A O 1
ATOM 1304 N N . SER A 1 166 ? 0.871 7.791 22.712 1.00 78.56 166 SER A N 1
ATOM 1305 C CA . SER A 1 166 ? 0.137 8.089 21.476 1.00 78.56 166 SER A CA 1
ATOM 1306 C C . SER A 1 166 ? 0.935 7.676 20.236 1.00 78.56 166 SER A C 1
ATOM 1308 O O . SER A 1 166 ? 2.163 7.745 20.234 1.00 78.56 166 SER A O 1
ATOM 1310 N N . GLN A 1 167 ? 0.229 7.378 19.142 1.00 74.94 167 GLN A N 1
ATOM 1311 C CA . GLN A 1 167 ? 0.775 7.164 17.797 1.00 74.94 167 GLN A CA 1
ATOM 1312 C C . GLN A 1 167 ? 1.804 8.221 17.345 1.00 74.94 167 GLN A C 1
ATOM 1314 O O . GLN A 1 167 ? 2.679 7.924 16.536 1.00 74.94 167 GLN A O 1
ATOM 1319 N N . LEU A 1 168 ? 1.739 9.446 17.883 1.00 73.06 168 LEU A N 1
ATOM 1320 C CA . LEU A 1 168 ? 2.695 10.518 17.588 1.00 73.06 168 LEU A CA 1
ATOM 1321 C C . LEU A 1 168 ? 4.125 10.201 18.054 1.00 73.06 168 LEU A C 1
ATOM 1323 O O . LEU A 1 168 ? 5.072 10.744 17.488 1.00 73.06 168 LEU A O 1
ATOM 1327 N N . ARG A 1 169 ? 4.289 9.335 19.064 1.00 82.12 169 ARG A N 1
ATOM 1328 C CA . ARG A 1 169 ? 5.600 8.917 19.589 1.00 82.12 169 ARG A CA 1
ATOM 1329 C C . ARG A 1 169 ? 6.178 7.679 18.899 1.00 82.12 169 ARG A C 1
ATOM 1331 O O . ARG A 1 169 ? 7.300 7.309 19.221 1.00 82.12 169 ARG A O 1
ATOM 1338 N N . LEU A 1 170 ? 5.444 7.057 17.972 1.00 87.94 170 LEU A N 1
ATOM 1339 C CA . LEU A 1 170 ? 5.984 5.957 17.175 1.00 87.94 170 LEU A CA 1
ATOM 1340 C C . LEU A 1 170 ? 7.137 6.460 16.300 1.00 87.94 170 LEU A C 1
ATOM 1342 O O . LEU A 1 170 ? 7.063 7.549 15.715 1.00 87.94 170 LEU A O 1
ATOM 1346 N N . SER A 1 171 ? 8.173 5.639 16.177 1.00 91.75 171 SER A N 1
ATOM 1347 C CA . SER A 1 171 ? 9.218 5.820 15.170 1.00 91.75 171 SER A CA 1
ATOM 1348 C C . SER A 1 171 ? 8.638 5.725 13.754 1.00 91.75 171 SER A C 1
ATOM 1350 O O . SER A 1 171 ? 7.554 5.180 13.540 1.00 91.75 171 SER A O 1
ATOM 1352 N N . ASP A 1 172 ? 9.359 6.229 12.754 1.00 94.62 172 ASP A N 1
ATOM 1353 C CA . ASP A 1 172 ? 8.873 6.173 11.369 1.00 94.62 172 ASP A CA 1
ATOM 1354 C C . ASP A 1 172 ? 8.780 4.732 10.842 1.00 94.62 172 ASP A C 1
ATOM 1356 O O . ASP A 1 172 ? 7.864 4.415 10.085 1.00 94.62 172 ASP A O 1
ATOM 1360 N N . GLY A 1 173 ? 9.643 3.828 11.323 1.00 94.88 173 GLY A N 1
ATOM 1361 C CA . GLY A 1 173 ? 9.537 2.393 11.039 1.00 94.88 173 GLY A CA 1
ATOM 1362 C C . GLY A 1 173 ? 8.277 1.767 11.639 1.00 94.88 173 GLY A C 1
ATOM 1363 O O . GLY A 1 173 ? 7.558 1.036 10.962 1.00 94.88 173 GLY A O 1
ATOM 1364 N N . GLU A 1 174 ? 7.944 2.109 12.884 1.00 94.12 174 GLU A N 1
ATOM 1365 C CA . GLU A 1 174 ? 6.699 1.672 13.527 1.00 94.12 174 GLU A CA 1
ATOM 1366 C C . GLU A 1 174 ? 5.457 2.229 12.821 1.00 94.12 174 GLU A C 1
ATOM 1368 O O . GLU A 1 174 ? 4.504 1.489 12.574 1.00 94.12 174 GLU A O 1
ATOM 1373 N N . LYS A 1 175 ? 5.474 3.509 12.430 1.00 95.38 175 LYS A N 1
ATOM 1374 C CA . LYS A 1 175 ? 4.398 4.120 11.635 1.00 95.38 175 LYS A CA 1
ATOM 1375 C C . LYS A 1 175 ? 4.247 3.445 10.276 1.00 95.38 175 LYS A C 1
ATOM 1377 O O . LYS A 1 175 ? 3.117 3.220 9.851 1.00 95.38 175 LYS A O 1
ATOM 1382 N N . ALA A 1 176 ? 5.348 3.091 9.612 1.00 97.12 176 ALA A N 1
ATOM 1383 C CA . ALA A 1 176 ? 5.316 2.385 8.335 1.00 97.12 176 ALA A CA 1
ATOM 1384 C C . ALA A 1 176 ? 4.645 1.011 8.474 1.00 97.12 176 ALA A C 1
ATOM 1386 O O . ALA A 1 176 ? 3.737 0.694 7.707 1.00 97.12 176 ALA A O 1
ATOM 1387 N N . VAL A 1 177 ? 5.019 0.226 9.492 1.00 96.62 177 VAL A N 1
ATOM 1388 C CA . VAL A 1 177 ? 4.394 -1.080 9.760 1.00 96.62 177 VAL A CA 1
ATOM 1389 C C . VAL A 1 177 ? 2.916 -0.929 10.121 1.00 96.62 177 VAL A C 1
ATOM 1391 O O . VAL A 1 177 ? 2.081 -1.636 9.556 1.00 96.62 177 VAL A O 1
ATOM 1394 N N . LEU A 1 178 ? 2.571 0.020 11.001 1.00 96.56 178 LEU A N 1
ATOM 1395 C CA . LEU A 1 178 ? 1.183 0.315 11.370 1.00 96.56 178 LEU A CA 1
ATOM 1396 C C . LEU A 1 178 ? 0.345 0.655 10.133 1.00 96.56 178 LEU A C 1
ATOM 1398 O O . LEU A 1 178 ? -0.739 0.101 9.937 1.00 96.56 178 LEU A O 1
ATOM 1402 N N . TYR A 1 179 ? 0.866 1.550 9.293 1.00 97.75 179 TYR A N 1
ATOM 1403 C CA . TYR A 1 179 ? 0.219 1.965 8.060 1.00 97.75 179 TYR A CA 1
ATOM 1404 C C . TYR A 1 179 ? 0.015 0.782 7.117 1.00 97.75 179 TYR A C 1
ATOM 1406 O O . TYR A 1 179 ? -1.106 0.575 6.662 1.00 97.75 179 TYR A O 1
ATOM 1414 N N . TYR A 1 180 ? 1.045 -0.025 6.851 1.00 98.38 180 TYR A N 1
ATOM 1415 C CA . TYR A 1 180 ? 0.910 -1.141 5.921 1.00 98.38 180 TYR A CA 1
ATOM 1416 C C . TYR A 1 180 ? -0.090 -2.197 6.415 1.00 98.38 180 TYR A C 1
ATOM 1418 O O . TYR A 1 180 ? -0.963 -2.608 5.647 1.00 98.38 180 TYR A O 1
ATOM 1426 N N . LEU A 1 181 ? -0.023 -2.584 7.695 1.00 98.00 181 LEU A N 1
ATOM 1427 C CA . LEU A 1 181 ? -0.943 -3.556 8.304 1.00 98.00 181 LEU A CA 1
ATOM 1428 C C . LEU A 1 181 ? -2.394 -3.054 8.349 1.00 98.00 181 LEU A C 1
ATOM 1430 O O . LEU A 1 181 ? -3.332 -3.848 8.247 1.00 98.00 181 LEU A O 1
ATOM 1434 N N . GLY A 1 182 ? -2.603 -1.748 8.523 1.00 97.94 182 GLY A N 1
ATOM 1435 C CA . GLY A 1 182 ? -3.937 -1.151 8.507 1.00 97.94 182 GLY A CA 1
ATOM 1436 C C . GLY A 1 182 ? -4.473 -0.966 7.086 1.00 97.94 182 GLY A C 1
ATOM 1437 O O . GLY A 1 182 ? -5.578 -1.413 6.782 1.00 97.94 182 GLY A O 1
ATOM 1438 N N . ALA A 1 183 ? -3.690 -0.348 6.198 1.00 98.31 183 ALA A N 1
ATOM 1439 C CA . ALA A 1 183 ? -4.115 0.030 4.852 1.00 98.31 183 ALA A CA 1
ATOM 1440 C C . ALA A 1 183 ? -4.465 -1.186 3.985 1.00 98.31 183 ALA A C 1
ATOM 1442 O O . ALA A 1 183 ? -5.473 -1.164 3.284 1.00 98.31 183 ALA A O 1
ATOM 1443 N N . VAL A 1 184 ? -3.702 -2.281 4.080 1.00 98.44 184 VAL A N 1
ATOM 1444 C CA . VAL A 1 184 ? -3.935 -3.498 3.277 1.00 98.44 184 VAL A CA 1
ATOM 1445 C C . VAL A 1 184 ? -5.345 -4.090 3.467 1.00 98.44 184 VAL A C 1
ATOM 1447 O O . VAL A 1 184 ? -5.900 -4.722 2.564 1.00 98.44 184 VAL A O 1
ATOM 1450 N N . GLN A 1 185 ? -5.966 -3.846 4.626 1.00 98.00 185 GLN A N 1
ATOM 1451 C CA . GLN A 1 185 ? -7.317 -4.311 4.958 1.00 98.00 185 GLN A CA 1
ATOM 1452 C C . GLN A 1 185 ? -8.429 -3.537 4.232 1.00 98.00 185 GLN A C 1
ATOM 1454 O O . GLN A 1 185 ? -9.598 -3.932 4.318 1.00 98.00 185 GLN A O 1
ATOM 1459 N N . TYR A 1 186 ? -8.078 -2.440 3.555 1.00 97.94 186 TYR A N 1
ATOM 1460 C CA . TYR A 1 186 ? -8.972 -1.607 2.750 1.00 97.94 186 TYR A CA 1
ATOM 1461 C C . TYR A 1 186 ? -8.794 -1.802 1.241 1.00 97.94 186 TYR A C 1
ATOM 1463 O O . TYR A 1 186 ? -9.616 -1.303 0.478 1.00 97.94 186 TYR A O 1
ATOM 1471 N N . ALA A 1 187 ? -7.777 -2.549 0.793 1.00 97.44 187 ALA A N 1
ATOM 1472 C CA . ALA A 1 187 ? -7.630 -2.848 -0.628 1.00 97.44 187 ALA A CA 1
ATOM 1473 C C . ALA A 1 187 ? -8.872 -3.603 -1.166 1.00 97.44 187 ALA A C 1
ATOM 1475 O O . ALA A 1 187 ? -9.427 -4.452 -0.457 1.00 97.44 187 ALA A O 1
ATOM 1476 N N . PRO A 1 188 ? -9.319 -3.347 -2.406 1.00 95.50 188 PRO A N 1
ATOM 1477 C CA . PRO A 1 188 ? -10.493 -4.003 -2.972 1.00 95.50 188 PRO A CA 1
ATOM 1478 C C . PRO A 1 188 ? -10.247 -5.503 -3.166 1.00 95.50 188 PRO A C 1
ATOM 1480 O O . PRO A 1 188 ? -9.111 -5.937 -3.368 1.00 95.50 188 PRO A O 1
ATOM 1483 N N . LYS A 1 189 ? -11.307 -6.315 -3.076 1.00 95.00 189 LYS A N 1
ATOM 1484 C CA . LYS A 1 189 ? -11.241 -7.770 -3.298 1.00 95.00 189 LYS A CA 1
ATOM 1485 C C . LYS A 1 189 ? -10.758 -8.067 -4.719 1.00 95.00 189 LYS A C 1
ATOM 1487 O O . LYS A 1 189 ? -11.269 -7.460 -5.654 1.00 95.00 189 LYS A O 1
ATOM 1492 N N . ASN A 1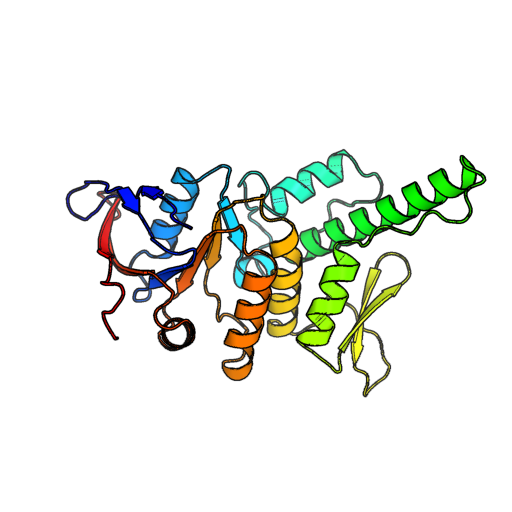 190 ? -9.836 -9.020 -4.874 1.00 94.25 190 ASN A N 1
ATOM 1493 C CA . ASN A 1 190 ? -9.177 -9.339 -6.151 1.00 94.25 190 ASN A CA 1
ATOM 1494 C C . ASN A 1 190 ? -8.487 -8.121 -6.807 1.00 94.25 190 ASN A C 1
ATOM 1496 O O . ASN A 1 190 ? -8.371 -8.057 -8.029 1.00 94.25 190 ASN A O 1
ATOM 1500 N N . GLY A 1 191 ? -8.087 -7.133 -6.001 1.00 95.12 191 GLY A N 1
ATOM 1501 C CA . GLY A 1 191 ? -7.469 -5.899 -6.473 1.00 95.12 191 GLY A CA 1
ATOM 1502 C C . GLY A 1 191 ? -5.983 -6.031 -6.799 1.00 95.12 191 GLY A C 1
ATOM 1503 O O . GLY A 1 191 ? -5.352 -7.071 -6.577 1.00 95.12 191 GLY A O 1
ATOM 1504 N N . VAL A 1 192 ? -5.407 -4.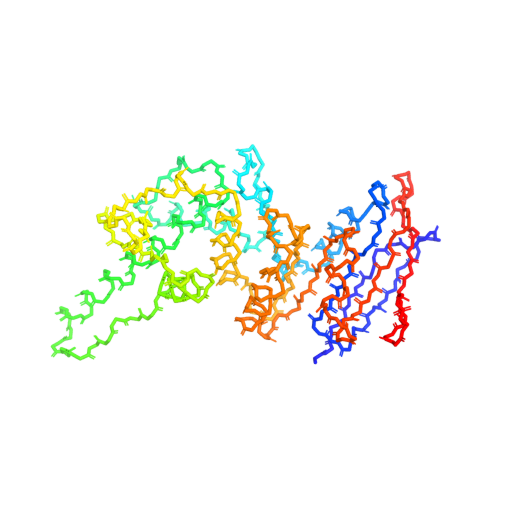925 -7.272 1.00 97.12 192 VAL A N 1
ATOM 1505 C CA . VAL A 1 192 ? -3.969 -4.793 -7.535 1.00 97.12 192 VAL A CA 1
ATOM 1506 C C . VAL A 1 192 ? -3.368 -3.790 -6.556 1.00 97.12 192 VAL A C 1
ATOM 1508 O O . VAL A 1 192 ? -3.674 -2.599 -6.588 1.00 97.12 192 VAL A O 1
ATOM 1511 N N . ILE A 1 193 ? -2.518 -4.284 -5.657 1.00 98.31 193 ILE A N 1
ATOM 1512 C CA . ILE A 1 193 ? -1.860 -3.499 -4.616 1.00 98.31 193 ILE A CA 1
ATOM 1513 C C . ILE A 1 193 ? -0.500 -3.032 -5.131 1.00 98.31 193 ILE A C 1
ATOM 1515 O O . ILE A 1 193 ? 0.409 -3.831 -5.357 1.00 98.31 193 ILE A O 1
ATOM 1519 N N . PHE A 1 194 ? -0.359 -1.721 -5.284 1.00 98.44 194 PHE A N 1
ATOM 1520 C CA . PHE A 1 194 ? 0.864 -1.055 -5.699 1.00 98.44 194 PHE A CA 1
ATOM 1521 C C . PHE A 1 194 ? 1.602 -0.519 -4.480 1.00 98.44 194 PHE A C 1
ATOM 1523 O O . PHE A 1 194 ? 1.064 0.300 -3.736 1.00 98.44 194 PHE A O 1
ATOM 1530 N N . VAL A 1 195 ? 2.846 -0.944 -4.299 1.00 98.25 195 VAL A N 1
ATOM 1531 C CA . VAL A 1 195 ? 3.687 -0.530 -3.176 1.00 98.25 195 VAL A CA 1
ATOM 1532 C C . VAL A 1 195 ? 4.902 0.221 -3.701 1.00 98.25 195 VAL A C 1
ATOM 1534 O O . VAL A 1 195 ? 5.696 -0.337 -4.460 1.00 98.25 195 VAL A O 1
ATOM 1537 N N . ASP A 1 196 ? 5.071 1.469 -3.276 1.00 95.88 196 ASP A N 1
ATOM 1538 C CA . ASP A 1 196 ? 6.264 2.259 -3.590 1.00 95.88 196 ASP A CA 1
ATOM 1539 C C . ASP A 1 196 ? 7.277 2.201 -2.446 1.00 95.88 196 ASP A C 1
ATOM 1541 O O . ASP A 1 196 ? 6.930 2.463 -1.293 1.00 95.88 196 ASP A O 1
ATOM 1545 N N . SER A 1 197 ? 8.532 1.893 -2.785 1.00 94.69 197 SER A N 1
ATOM 1546 C CA . SER A 1 197 ? 9.667 1.830 -1.860 1.00 94.69 197 SER A CA 1
ATOM 1547 C C . SER A 1 197 ? 9.365 0.945 -0.634 1.00 94.69 197 SER A C 1
ATOM 1549 O O . SER A 1 197 ? 9.317 1.442 0.494 1.00 94.69 197 SER A O 1
ATOM 1551 N N . PRO A 1 198 ? 9.127 -0.368 -0.840 1.00 95.56 198 PRO A N 1
ATOM 1552 C CA . PRO A 1 198 ? 8.659 -1.298 0.195 1.00 95.56 198 PRO A CA 1
ATOM 1553 C C . PRO A 1 198 ? 9.606 -1.449 1.394 1.00 95.56 198 PRO A C 1
ATOM 1555 O O . PRO A 1 198 ? 9.181 -1.870 2.466 1.00 95.56 198 PRO A O 1
ATOM 1558 N N . ASP A 1 199 ? 10.881 -1.125 1.219 1.00 93.31 199 ASP A N 1
ATOM 1559 C CA . ASP A 1 199 ? 11.934 -1.159 2.232 1.00 93.31 199 ASP A CA 1
ATOM 1560 C C . ASP A 1 199 ? 12.081 0.162 3.014 1.00 93.31 199 ASP A C 1
ATOM 1562 O O . ASP A 1 199 ? 12.785 0.216 4.021 1.00 93.31 199 ASP A O 1
ATOM 1566 N N . MET A 1 200 ? 11.387 1.230 2.602 1.00 94.19 200 MET A N 1
ATOM 1567 C CA . MET A 1 200 ? 11.465 2.539 3.255 1.00 94.19 200 MET A CA 1
ATOM 1568 C C . MET A 1 200 ? 11.042 2.456 4.733 1.00 94.19 200 MET A C 1
ATOM 1570 O O . MET A 1 200 ? 9.933 2.022 5.046 1.00 94.19 200 MET A O 1
ATOM 1574 N N . PHE A 1 201 ? 11.923 2.923 5.626 1.00 95.56 201 PHE A N 1
ATOM 1575 C CA . PHE A 1 201 ? 11.815 2.876 7.097 1.00 95.56 201 PHE A CA 1
ATOM 1576 C C . PHE A 1 201 ? 11.855 1.482 7.743 1.00 95.56 201 PHE A C 1
ATOM 1578 O O . PHE A 1 201 ? 11.814 1.392 8.971 1.00 95.56 201 PHE A O 1
ATOM 1585 N N . LEU A 1 202 ? 11.957 0.401 6.966 1.00 93.50 202 LEU A N 1
ATOM 1586 C CA . LEU A 1 202 ? 12.016 -0.955 7.507 1.00 93.50 202 LEU A CA 1
ATOM 1587 C C . LEU A 1 202 ? 13.465 -1.413 7.681 1.00 93.50 202 LEU A C 1
ATOM 1589 O O . LEU A 1 202 ? 14.336 -1.139 6.858 1.00 93.50 202 LEU A O 1
ATOM 1593 N N . HIS A 1 203 ? 13.728 -2.150 8.760 1.00 89.19 203 HIS A N 1
ATOM 1594 C CA . HIS A 1 203 ? 15.030 -2.778 8.947 1.00 89.19 203 HIS A CA 1
ATOM 1595 C C . HIS A 1 203 ? 15.157 -4.000 8.012 1.00 89.19 203 HIS A C 1
ATOM 1597 O O . HIS A 1 203 ? 14.193 -4.769 7.882 1.00 89.19 203 HIS A O 1
ATOM 1603 N N . PRO A 1 204 ? 16.326 -4.257 7.391 1.00 86.56 204 PRO A N 1
ATOM 1604 C CA . PRO A 1 204 ? 16.501 -5.392 6.478 1.00 86.56 204 PRO A CA 1
ATOM 1605 C C . PRO A 1 204 ? 16.111 -6.745 7.091 1.00 86.56 204 PRO A C 1
ATOM 1607 O O . PRO A 1 204 ? 15.498 -7.575 6.426 1.00 86.56 204 PRO A O 1
ATOM 1610 N N . SER A 1 205 ? 16.378 -6.945 8.388 1.00 86.88 205 SER A N 1
ATOM 1611 C CA . SER A 1 205 ? 16.059 -8.203 9.084 1.00 86.88 205 SER A CA 1
ATOM 1612 C C . SER A 1 205 ? 14.563 -8.457 9.307 1.00 86.88 205 SER A C 1
ATOM 1614 O O . SER A 1 205 ? 14.192 -9.593 9.589 1.00 86.88 205 SER A O 1
ATOM 1616 N N . THR A 1 206 ? 13.706 -7.434 9.224 1.00 88.88 206 THR A N 1
ATOM 1617 C CA . THR A 1 206 ? 12.253 -7.567 9.450 1.00 88.88 206 THR A CA 1
ATOM 1618 C C . THR A 1 206 ? 11.437 -7.412 8.172 1.00 88.88 206 THR A C 1
ATOM 1620 O O . THR A 1 206 ? 10.310 -7.900 8.109 1.00 88.88 206 THR A O 1
ATOM 1623 N N . THR A 1 207 ? 12.011 -6.784 7.141 1.00 92.19 207 THR A N 1
ATOM 1624 C CA . THR A 1 207 ? 11.335 -6.460 5.876 1.00 92.19 207 THR A CA 1
ATOM 1625 C C . THR A 1 207 ? 10.651 -7.682 5.259 1.00 92.19 207 THR A C 1
ATOM 1627 O O . THR A 1 207 ? 9.454 -7.632 4.984 1.00 92.19 207 THR A O 1
ATOM 1630 N N . THR A 1 208 ? 11.362 -8.802 5.102 1.00 91.75 208 THR A N 1
ATOM 1631 C CA . THR A 1 208 ? 10.794 -10.031 4.516 1.00 91.75 208 THR A CA 1
ATOM 1632 C C . THR A 1 208 ? 9.594 -10.541 5.312 1.00 91.75 208 THR A C 1
ATOM 1634 O O . THR A 1 208 ? 8.522 -10.726 4.744 1.00 91.75 208 THR A O 1
ATOM 1637 N N . ALA A 1 209 ? 9.735 -10.678 6.635 1.00 92.44 209 ALA A N 1
ATOM 1638 C CA . ALA A 1 209 ? 8.671 -11.187 7.499 1.00 92.44 209 ALA A CA 1
ATOM 1639 C C . ALA A 1 209 ? 7.412 -10.302 7.469 1.00 92.44 209 ALA A C 1
ATOM 1641 O O . ALA A 1 209 ? 6.294 -10.816 7.416 1.00 92.44 209 ALA A O 1
ATOM 1642 N N . ILE A 1 210 ? 7.583 -8.974 7.454 1.00 94.88 210 ILE A N 1
ATOM 1643 C CA . ILE A 1 210 ? 6.473 -8.015 7.358 1.00 94.88 210 ILE A CA 1
ATOM 1644 C C . ILE A 1 210 ? 5.736 -8.180 6.026 1.00 94.88 210 ILE A C 1
ATOM 1646 O O . ILE A 1 210 ? 4.508 -8.274 6.008 1.00 94.88 210 ILE A O 1
ATOM 1650 N N . TRP A 1 211 ? 6.462 -8.235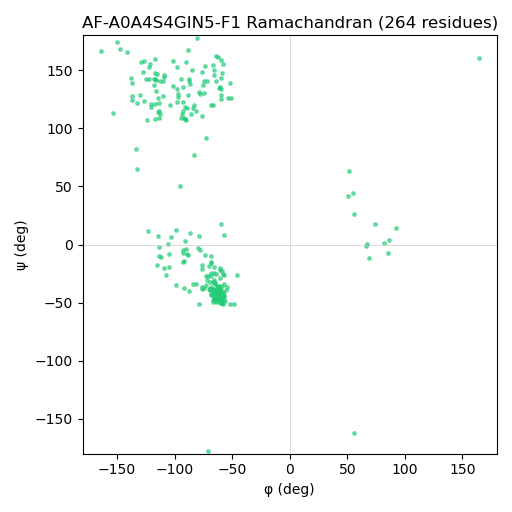 4.908 1.00 95.75 211 TRP A N 1
ATOM 1651 C CA . TRP A 1 211 ? 5.828 -8.340 3.596 1.00 95.75 211 TRP A CA 1
ATOM 1652 C C . TRP A 1 211 ? 5.177 -9.697 3.356 1.00 95.75 211 TRP A C 1
ATOM 1654 O O . TRP A 1 211 ? 4.078 -9.737 2.815 1.00 95.75 211 TRP A O 1
ATOM 1664 N N . ASP A 1 212 ? 5.785 -10.792 3.805 1.00 94.19 212 ASP A N 1
ATOM 1665 C CA . ASP A 1 212 ? 5.175 -12.121 3.704 1.00 94.19 212 ASP A CA 1
ATOM 1666 C C . ASP A 1 212 ? 3.873 -12.186 4.514 1.00 94.19 212 ASP A C 1
ATOM 1668 O O . ASP A 1 212 ? 2.872 -12.752 4.065 1.00 94.19 212 ASP A O 1
ATOM 1672 N N . ARG A 1 213 ? 3.836 -11.516 5.675 1.00 95.50 213 ARG A N 1
ATOM 1673 C CA . ARG A 1 213 ? 2.607 -11.358 6.455 1.00 95.50 213 ARG A CA 1
ATOM 1674 C C . ARG A 1 213 ? 1.555 -10.550 5.699 1.00 95.50 213 ARG A C 1
ATOM 1676 O O . ARG A 1 213 ? 0.421 -11.016 5.597 1.00 95.50 213 ARG A O 1
ATOM 1683 N N . LEU A 1 214 ? 1.909 -9.392 5.144 1.00 97.25 214 LEU A N 1
ATOM 1684 C CA . LEU A 1 214 ? 0.989 -8.551 4.366 1.00 97.25 214 LEU A CA 1
ATOM 1685 C C . LEU A 1 214 ? 0.413 -9.298 3.157 1.00 97.25 214 LEU A C 1
ATOM 1687 O O . LEU A 1 214 ? -0.800 -9.286 2.947 1.00 97.25 214 LEU A O 1
ATOM 1691 N N . GLU A 1 215 ? 1.255 -10.013 2.413 1.00 96.06 215 GLU A N 1
ATOM 1692 C CA . GLU A 1 215 ? 0.828 -10.844 1.286 1.00 96.06 215 GLU A CA 1
ATOM 1693 C C . GLU A 1 215 ? -0.117 -11.971 1.740 1.00 96.06 215 GLU A C 1
ATOM 1695 O O . GLU A 1 215 ? -1.141 -12.209 1.099 1.00 96.06 215 GLU A O 1
ATOM 1700 N N . SER A 1 216 ? 0.146 -12.602 2.894 1.00 95.50 216 SER A N 1
ATOM 1701 C CA . SER A 1 216 ? -0.739 -13.632 3.469 1.00 95.50 216 SER A CA 1
ATOM 1702 C C . SER A 1 216 ? -2.111 -13.102 3.898 1.00 95.50 216 SER A C 1
ATOM 1704 O O . SER A 1 216 ? -3.072 -13.868 3.952 1.00 95.50 216 SER A O 1
ATOM 1706 N N . MET A 1 217 ? -2.222 -11.803 4.204 1.00 96.88 217 MET A N 1
ATOM 1707 C CA . MET A 1 217 ? -3.504 -11.177 4.535 1.00 96.88 217 MET A CA 1
ATOM 1708 C C . MET A 1 217 ? -4.385 -11.018 3.296 1.00 96.88 217 MET A C 1
ATOM 1710 O O . MET A 1 217 ? -5.605 -10.999 3.441 1.00 96.88 217 MET A O 1
ATOM 1714 N N . ARG A 1 218 ? -3.784 -10.913 2.100 1.00 96.62 218 ARG A N 1
ATOM 1715 C CA . ARG A 1 218 ? -4.464 -10.696 0.812 1.00 96.62 218 ARG A CA 1
ATOM 1716 C C . ARG A 1 218 ? -3.955 -11.649 -0.275 1.00 96.62 218 ARG A C 1
ATOM 1718 O O . ARG A 1 218 ? -3.398 -11.196 -1.279 1.00 96.62 218 ARG A O 1
ATOM 1725 N N . PRO A 1 219 ? -4.177 -12.969 -0.117 1.00 95.19 219 PRO A N 1
ATOM 1726 C CA . PRO A 1 219 ? -3.804 -13.953 -1.133 1.00 95.19 219 PRO A CA 1
ATOM 1727 C C . PRO A 1 219 ? -4.654 -13.823 -2.407 1.00 95.19 219 PRO A C 1
ATOM 1729 O O . PRO A 1 219 ? -4.297 -14.376 -3.444 1.00 95.19 219 PRO A O 1
ATOM 1732 N N . ASP A 1 220 ? -5.782 -13.110 -2.323 1.00 95.31 220 ASP A N 1
ATOM 1733 C CA . ASP A 1 220 ? -6.657 -12.780 -3.443 1.00 95.31 220 ASP A CA 1
ATOM 1734 C C . ASP A 1 220 ? -6.104 -11.658 -4.330 1.00 95.31 220 ASP A C 1
ATOM 1736 O O . ASP A 1 220 ? -6.514 -11.559 -5.480 1.00 95.31 220 ASP A O 1
ATOM 1740 N N . CYS A 1 221 ? -5.186 -10.826 -3.830 1.00 96.19 221 CYS A N 1
ATOM 1741 C CA . CYS A 1 221 ? -4.665 -9.681 -4.570 1.00 96.19 221 CYS A CA 1
ATOM 1742 C C . CYS A 1 221 ? -3.424 -10.006 -5.398 1.00 96.19 221 CYS A C 1
ATOM 1744 O O . CYS A 1 221 ? -2.631 -10.902 -5.090 1.00 96.19 221 CYS A O 1
ATOM 1746 N N . MET A 1 222 ? -3.220 -9.175 -6.412 1.00 95.69 222 MET A N 1
ATOM 1747 C CA . MET A 1 222 ? -1.935 -9.007 -7.071 1.00 95.69 222 MET A CA 1
ATOM 1748 C C . MET A 1 222 ? -1.099 -7.944 -6.350 1.00 95.69 222 MET A C 1
ATOM 1750 O O . MET A 1 222 ? -1.621 -6.908 -5.949 1.00 95.69 222 MET A O 1
ATOM 1754 N N . TRP A 1 223 ? 0.205 -8.176 -6.237 1.00 97.19 223 TRP A N 1
ATOM 1755 C CA . TRP A 1 223 ? 1.171 -7.278 -5.613 1.00 97.19 223 TRP A CA 1
ATOM 1756 C C . TRP A 1 223 ? 2.162 -6.754 -6.648 1.00 97.19 223 TRP A C 1
ATOM 1758 O O . TRP A 1 223 ? 2.808 -7.537 -7.346 1.00 97.19 223 TRP A O 1
ATOM 1768 N N . ILE A 1 224 ? 2.297 -5.432 -6.742 1.00 97.44 224 ILE A N 1
ATOM 1769 C CA . ILE A 1 224 ? 3.244 -4.759 -7.632 1.00 97.44 224 ILE A CA 1
ATOM 1770 C C . ILE A 1 224 ? 4.135 -3.844 -6.797 1.00 97.44 224 ILE A C 1
ATOM 1772 O O . ILE A 1 224 ? 3.713 -2.786 -6.331 1.00 97.44 224 ILE A O 1
ATOM 1776 N N . TYR A 1 225 ? 5.387 -4.251 -6.621 1.00 97.94 225 TYR A N 1
ATOM 1777 C CA . TYR A 1 225 ? 6.388 -3.488 -5.883 1.00 97.94 225 TYR A CA 1
ATOM 1778 C C . TYR A 1 225 ? 7.183 -2.599 -6.826 1.00 97.94 225 TYR A C 1
ATOM 1780 O O . TYR A 1 225 ? 7.637 -3.055 -7.868 1.00 97.94 225 TYR A O 1
ATOM 1788 N N . THR A 1 226 ? 7.411 -1.349 -6.441 1.00 97.94 226 THR A N 1
ATOM 1789 C CA . THR A 1 226 ? 8.317 -0.435 -7.140 1.00 97.94 226 THR A CA 1
ATOM 1790 C C . THR A 1 226 ? 9.500 -0.144 -6.235 1.00 97.94 226 THR A C 1
ATOM 1792 O O . THR A 1 226 ? 9.334 0.446 -5.171 1.00 97.94 226 THR A O 1
ATOM 1795 N N . THR A 1 227 ? 10.700 -0.572 -6.624 1.00 95.75 227 THR A N 1
ATOM 1796 C CA . THR A 1 227 ? 11.899 -0.379 -5.798 1.00 95.75 227 THR A CA 1
ATOM 1797 C C . THR A 1 227 ? 13.154 -0.180 -6.644 1.00 95.75 227 THR A C 1
ATOM 1799 O O . THR A 1 227 ? 13.164 -0.350 -7.860 1.00 95.75 227 THR A O 1
ATOM 1802 N N . HIS A 1 228 ? 14.229 0.244 -5.997 1.00 94.19 228 HIS A N 1
ATOM 1803 C CA . HIS A 1 228 ? 15.590 0.194 -6.529 1.00 94.19 228 HIS A CA 1
ATOM 1804 C C . HIS A 1 228 ? 16.470 -0.783 -5.728 1.00 94.19 228 HIS A C 1
ATOM 1806 O O . HIS A 1 228 ? 17.637 -0.966 -6.063 1.00 94.19 228 HIS A O 1
ATOM 1812 N N . ASN A 1 229 ? 15.918 -1.395 -4.676 1.00 92.62 229 ASN A N 1
ATOM 1813 C CA . ASN A 1 229 ? 16.627 -2.248 -3.741 1.00 92.62 229 ASN A CA 1
ATOM 1814 C C . ASN A 1 229 ? 16.696 -3.694 -4.266 1.00 92.62 229 ASN A C 1
ATOM 1816 O O . ASN A 1 229 ? 15.685 -4.395 -4.354 1.00 92.62 229 ASN A O 1
ATOM 1820 N N . ILE A 1 230 ? 17.908 -4.135 -4.609 1.00 90.38 230 ILE A N 1
ATOM 1821 C CA . ILE A 1 230 ? 18.173 -5.491 -5.112 1.00 90.38 230 ILE A CA 1
ATOM 1822 C C . ILE A 1 230 ? 18.053 -6.533 -3.989 1.00 90.38 230 ILE A C 1
ATOM 1824 O O . ILE A 1 230 ? 17.624 -7.652 -4.250 1.00 90.38 230 ILE A O 1
ATOM 1828 N N . GLU A 1 231 ? 18.357 -6.184 -2.737 1.00 89.62 231 GLU A N 1
ATOM 1829 C CA . GLU A 1 231 ? 18.191 -7.098 -1.597 1.00 89.62 231 GLU A CA 1
ATOM 1830 C C . GLU A 1 231 ? 16.710 -7.416 -1.355 1.00 89.62 231 GLU A C 1
ATOM 1832 O O . GLU A 1 231 ? 16.355 -8.570 -1.113 1.00 89.62 231 GLU A O 1
ATOM 1837 N N . PHE A 1 232 ? 15.826 -6.420 -1.500 1.00 91.44 232 PHE A N 1
ATOM 1838 C CA . PHE A 1 232 ? 14.378 -6.647 -1.470 1.00 91.44 232 PHE A CA 1
ATOM 1839 C C . PHE A 1 232 ? 13.928 -7.572 -2.606 1.00 91.44 232 PHE A C 1
ATOM 1841 O O . PHE A 1 232 ? 13.108 -8.459 -2.397 1.00 91.44 232 PHE A O 1
ATOM 1848 N N . LEU A 1 233 ? 14.468 -7.387 -3.812 1.00 90.25 233 LEU A N 1
ATOM 1849 C CA . LEU A 1 233 ? 14.182 -8.276 -4.934 1.00 90.25 233 LEU A CA 1
ATOM 1850 C C . LEU A 1 233 ? 14.632 -9.716 -4.637 1.00 90.25 233 LEU A C 1
ATOM 1852 O O . LEU A 1 233 ? 13.849 -10.651 -4.802 1.00 90.25 233 LEU A O 1
ATOM 1856 N N . ALA A 1 234 ? 15.864 -9.888 -4.156 1.00 88.25 234 ALA A N 1
ATOM 1857 C CA . ALA A 1 234 ? 16.431 -11.191 -3.828 1.00 88.25 234 ALA A CA 1
ATOM 1858 C C . ALA A 1 234 ? 15.632 -11.911 -2.730 1.00 88.25 234 ALA A C 1
ATOM 1860 O O . ALA A 1 234 ? 15.431 -13.124 -2.812 1.00 88.25 234 ALA A O 1
ATOM 1861 N N . SER A 1 235 ? 15.107 -11.178 -1.740 1.00 87.94 235 SER A N 1
ATOM 1862 C CA . SER A 1 235 ? 14.308 -11.766 -0.656 1.00 87.94 235 SER A CA 1
ATOM 1863 C C . SER A 1 235 ? 12.977 -12.362 -1.125 1.00 87.94 235 SER A C 1
ATOM 1865 O O . SER A 1 235 ? 12.414 -13.216 -0.441 1.00 87.94 235 SER A O 1
ATOM 1867 N N . LYS A 1 236 ? 12.483 -11.967 -2.306 1.00 87.75 236 LYS A N 1
ATOM 1868 C CA . LYS A 1 236 ? 11.224 -12.459 -2.882 1.00 87.75 236 LYS A CA 1
ATOM 1869 C C . LYS A 1 236 ? 11.370 -13.726 -3.727 1.00 87.75 236 LYS A C 1
ATOM 1871 O O . LYS A 1 236 ? 10.349 -14.336 -4.065 1.00 87.75 236 LYS A O 1
ATOM 1876 N N . GLY A 1 237 ? 12.602 -14.156 -4.009 1.00 79.00 237 GLY A N 1
ATOM 1877 C CA . GLY A 1 237 ? 12.914 -15.389 -4.736 1.00 79.00 237 GLY A CA 1
ATOM 1878 C C . GLY A 1 237 ? 12.253 -15.493 -6.119 1.00 79.00 237 GLY A C 1
ATOM 1879 O O . GLY A 1 237 ? 11.746 -14.518 -6.675 1.00 79.00 237 GLY A O 1
ATOM 1880 N N . ASN A 1 238 ? 12.199 -16.713 -6.662 1.00 77.06 238 ASN A N 1
ATOM 1881 C CA . ASN A 1 238 ? 11.763 -16.977 -8.046 1.00 77.06 238 ASN A CA 1
ATOM 1882 C C . ASN A 1 238 ? 10.233 -16.961 -8.243 1.00 77.06 238 ASN A C 1
ATOM 1884 O O . ASN A 1 238 ? 9.730 -17.313 -9.304 1.00 77.06 238 ASN A O 1
ATOM 1888 N N . SER A 1 239 ? 9.460 -16.580 -7.222 1.00 80.88 239 SER A N 1
ATOM 1889 C CA . SER A 1 239 ? 7.987 -16.539 -7.295 1.00 80.88 239 SER A CA 1
ATOM 1890 C C . SER A 1 239 ? 7.440 -15.217 -7.849 1.00 80.88 239 SER A C 1
ATOM 1892 O O . SER A 1 239 ? 6.237 -14.968 -7.777 1.00 80.88 239 SER A O 1
ATOM 1894 N N . SER A 1 240 ? 8.317 -14.360 -8.374 1.00 88.81 240 SER A N 1
ATOM 1895 C CA . SER A 1 240 ? 8.000 -12.992 -8.783 1.00 88.81 240 SER A CA 1
ATOM 1896 C C . SER A 1 240 ? 8.389 -12.775 -10.239 1.00 88.81 240 SER A C 1
ATOM 1898 O O . SER A 1 240 ? 9.440 -13.234 -10.680 1.00 88.81 240 SER A O 1
ATOM 1900 N N . ARG A 1 241 ? 7.588 -12.018 -10.989 1.00 92.75 241 ARG A N 1
ATOM 1901 C CA . ARG A 1 241 ? 8.030 -11.479 -12.282 1.00 92.75 241 ARG A CA 1
ATOM 1902 C C . ARG A 1 241 ? 8.734 -10.148 -12.078 1.00 92.75 241 ARG A C 1
ATOM 1904 O O . ARG A 1 241 ? 8.302 -9.345 -11.257 1.00 92.75 241 ARG A O 1
ATOM 1911 N N . VAL A 1 242 ? 9.788 -9.898 -12.849 1.00 94.62 242 VAL A N 1
ATOM 1912 C CA . VAL A 1 242 ? 10.563 -8.659 -12.737 1.00 94.62 242 VAL A CA 1
ATOM 1913 C C . VAL A 1 242 ? 10.459 -7.848 -14.016 1.00 94.62 242 VAL A C 1
ATOM 1915 O O . VAL A 1 242 ? 10.629 -8.382 -15.110 1.00 94.62 242 VAL A O 1
ATOM 1918 N N . ILE A 1 243 ? 10.186 -6.556 -13.867 1.00 95.94 243 ILE A N 1
ATOM 1919 C CA . ILE A 1 243 ? 10.213 -5.570 -14.944 1.00 95.94 243 ILE A CA 1
ATOM 1920 C C . ILE A 1 243 ? 11.349 -4.601 -14.634 1.00 95.94 243 ILE A C 1
ATOM 1922 O O . ILE A 1 243 ? 11.303 -3.872 -13.642 1.00 95.94 243 ILE A O 1
ATOM 1926 N N . TRP A 1 244 ? 12.380 -4.599 -15.471 1.00 97.19 244 TRP A N 1
ATOM 1927 C CA . TRP A 1 244 ? 13.517 -3.703 -15.328 1.00 97.19 244 TRP A CA 1
ATOM 1928 C C . TRP A 1 244 ? 13.316 -2.449 -16.177 1.00 97.19 244 TRP A C 1
ATOM 1930 O O . TRP A 1 244 ? 13.393 -2.507 -17.401 1.00 97.19 244 TRP A O 1
ATOM 1940 N N . VAL A 1 245 ? 13.067 -1.317 -15.521 1.00 98.06 245 VAL A N 1
ATOM 1941 C CA . VAL A 1 245 ? 12.917 0.003 -16.142 1.00 98.06 245 VAL A CA 1
ATOM 1942 C C . VAL A 1 245 ? 14.278 0.694 -16.178 1.00 98.06 245 VAL A C 1
ATOM 1944 O O . VAL A 1 245 ? 14.892 0.959 -15.140 1.00 98.06 245 VAL A O 1
ATOM 1947 N N . ARG A 1 246 ? 14.753 0.996 -17.384 1.00 97.50 246 ARG A N 1
ATOM 1948 C CA . ARG A 1 246 ? 16.061 1.609 -17.642 1.00 97.50 246 ARG A CA 1
ATOM 1949 C C . ARG A 1 246 ? 15.965 3.112 -17.870 1.00 97.50 246 ARG A C 1
ATOM 1951 O O . ARG A 1 246 ? 16.841 3.843 -17.415 1.00 97.50 246 ARG A O 1
ATOM 1958 N N . GLY A 1 247 ? 14.892 3.583 -18.503 1.00 97.62 247 GLY A N 1
ATOM 1959 C CA . GLY A 1 247 ? 14.726 5.000 -18.811 1.00 97.62 247 GLY A CA 1
ATOM 1960 C C . GLY A 1 247 ? 13.300 5.399 -19.177 1.00 97.62 247 GLY A C 1
ATOM 1961 O O . GLY A 1 247 ? 12.445 4.558 -19.453 1.00 97.62 247 GLY A O 1
ATOM 1962 N N . TYR A 1 248 ? 13.071 6.712 -19.194 1.00 98.06 248 TYR A N 1
ATOM 1963 C CA . TYR A 1 248 ? 11.805 7.336 -19.568 1.00 98.06 248 TYR A CA 1
ATOM 1964 C C . TYR A 1 248 ? 12.059 8.552 -20.462 1.00 98.06 248 TYR A C 1
ATOM 1966 O O . TYR A 1 248 ? 12.778 9.474 -20.070 1.00 98.06 248 TYR A O 1
ATOM 1974 N N . ASP A 1 249 ? 11.442 8.565 -21.642 1.00 97.44 249 ASP A N 1
ATOM 1975 C CA . ASP A 1 249 ? 11.401 9.719 -22.536 1.00 97.44 249 ASP A CA 1
ATOM 1976 C C . ASP A 1 249 ? 10.150 10.546 -22.220 1.00 97.44 249 ASP A C 1
ATOM 1978 O O . ASP A 1 249 ? 9.020 10.151 -22.511 1.00 97.44 249 ASP A O 1
ATOM 1982 N N . ALA A 1 250 ? 10.352 11.717 -21.613 1.00 95.00 250 ALA A N 1
ATOM 1983 C CA . ALA A 1 250 ? 9.258 12.592 -21.211 1.00 95.00 250 ALA A CA 1
ATOM 1984 C C . ALA A 1 250 ? 8.540 13.271 -22.385 1.00 95.00 250 ALA A C 1
ATOM 1986 O O . ALA A 1 250 ? 7.365 13.608 -22.241 1.00 95.00 250 ALA A O 1
ATOM 1987 N N . ALA A 1 251 ? 9.221 13.480 -23.516 1.00 96.06 251 ALA A N 1
ATOM 1988 C CA . ALA A 1 251 ? 8.632 14.117 -24.689 1.00 96.06 251 ALA A CA 1
ATOM 1989 C C . ALA A 1 251 ? 7.707 13.147 -25.431 1.00 96.06 251 ALA A C 1
ATOM 1991 O O . ALA A 1 251 ? 6.645 13.548 -25.902 1.00 96.06 251 ALA A O 1
ATOM 1992 N N . ARG A 1 252 ? 8.099 11.871 -25.505 1.00 96.06 252 ARG A N 1
ATOM 1993 C CA . ARG A 1 252 ? 7.314 10.810 -26.155 1.00 96.06 252 ARG A CA 1
ATOM 1994 C C . ARG A 1 252 ? 6.373 10.071 -25.207 1.00 96.06 252 ARG A C 1
ATOM 1996 O O . ARG A 1 252 ? 5.482 9.375 -25.675 1.00 96.06 252 ARG A O 1
ATOM 2003 N N . GLN A 1 253 ? 6.552 10.238 -23.897 1.00 96.12 253 GLN A N 1
ATOM 2004 C CA . GLN A 1 253 ? 5.854 9.476 -22.857 1.00 96.12 253 GLN A CA 1
ATOM 2005 C C . GLN A 1 253 ? 6.020 7.956 -23.037 1.00 96.12 253 GLN A C 1
ATOM 2007 O O . GLN A 1 253 ? 5.064 7.191 -22.915 1.00 96.12 253 GLN A O 1
ATOM 2012 N N . THR A 1 254 ? 7.250 7.532 -23.326 1.00 97.69 254 THR A N 1
ATOM 2013 C CA . THR A 1 254 ? 7.636 6.136 -23.579 1.00 97.69 254 THR A CA 1
ATOM 2014 C C . THR A 1 254 ? 8.717 5.679 -22.607 1.00 97.69 254 THR A C 1
ATOM 2016 O O . THR A 1 254 ? 9.521 6.487 -22.132 1.00 97.69 254 THR A O 1
ATOM 2019 N N . TRP A 1 255 ? 8.777 4.378 -22.332 1.00 98.06 255 TRP A N 1
ATOM 2020 C CA . TRP A 1 255 ? 9.751 3.782 -21.419 1.00 98.06 255 TRP A CA 1
ATOM 2021 C C . TRP A 1 255 ? 10.679 2.807 -22.135 1.00 98.06 255 TRP A C 1
ATOM 2023 O O . TRP A 1 255 ? 10.252 2.016 -22.969 1.00 98.06 255 TRP A O 1
ATOM 2033 N N . ASP A 1 256 ? 11.946 2.812 -21.732 1.00 97.75 256 ASP A N 1
ATOM 2034 C CA . ASP A 1 256 ? 12.873 1.724 -22.021 1.00 97.75 256 ASP A CA 1
ATOM 2035 C C . ASP A 1 256 ? 12.819 0.722 -20.860 1.00 97.75 256 ASP A C 1
ATOM 2037 O O . ASP A 1 256 ? 13.257 1.030 -19.746 1.00 97.75 256 ASP A O 1
ATOM 2041 N N . TYR A 1 257 ? 12.246 -0.459 -21.095 1.00 97.50 257 TYR A N 1
ATOM 2042 C CA . TYR A 1 257 ? 12.138 -1.520 -20.095 1.00 97.50 257 TYR A CA 1
ATOM 2043 C C . TYR A 1 257 ? 12.365 -2.909 -20.694 1.00 97.50 257 TYR A C 1
ATOM 2045 O O . TYR A 1 257 ? 12.397 -3.093 -21.908 1.00 97.50 257 TYR A O 1
ATOM 2053 N N . ALA A 1 258 ? 12.582 -3.901 -19.834 1.00 95.88 258 ALA A N 1
ATOM 2054 C CA . ALA A 1 258 ? 12.539 -5.309 -20.210 1.00 95.88 258 ALA A CA 1
ATOM 2055 C C . ALA A 1 258 ? 11.803 -6.121 -19.147 1.00 95.88 258 ALA A C 1
ATOM 2057 O O . ALA A 1 258 ? 12.010 -5.926 -17.947 1.00 95.88 258 ALA A O 1
ATOM 2058 N N . VAL A 1 259 ? 10.976 -7.060 -19.596 1.00 94.06 259 VAL A N 1
ATOM 2059 C CA . VAL A 1 259 ? 10.416 -8.099 -18.735 1.00 94.06 259 VAL A CA 1
ATOM 2060 C C . VAL A 1 259 ? 11.449 -9.213 -18.609 1.00 94.06 259 VAL A C 1
ATOM 2062 O O . VAL A 1 259 ? 11.849 -9.821 -19.601 1.00 94.06 259 VAL A O 1
ATOM 2065 N N . MET A 1 260 ? 11.882 -9.495 -17.386 1.00 91.62 260 MET A N 1
ATOM 2066 C CA . MET A 1 260 ? 12.888 -10.521 -17.138 1.00 91.62 260 MET A CA 1
ATOM 2067 C C . MET A 1 260 ? 12.273 -11.930 -17.243 1.00 91.62 260 MET A C 1
ATOM 2069 O O . MET A 1 260 ? 11.087 -12.128 -16.914 1.00 91.62 260 MET A O 1
ATOM 2073 N N . PRO A 1 261 ? 13.061 -12.930 -17.682 1.00 85.75 261 PRO A N 1
ATOM 2074 C CA . PRO A 1 261 ? 12.658 -14.329 -17.624 1.00 85.75 261 PRO A CA 1
ATOM 2075 C C . PRO A 1 261 ? 12.360 -14.762 -16.175 1.00 85.75 261 PRO A C 1
ATOM 2077 O O . PRO A 1 261 ? 13.029 -14.275 -15.265 1.00 85.75 261 PRO A O 1
ATOM 2080 N N . PRO A 1 262 ? 11.412 -15.689 -15.939 1.00 74.69 262 PRO A N 1
ATOM 2081 C CA . PRO A 1 262 ? 11.087 -16.182 -14.592 1.00 74.69 262 PRO A CA 1
ATOM 2082 C C . PRO A 1 262 ? 12.282 -16.794 -13.841 1.00 74.69 262 PRO A C 1
ATOM 2084 O O . PRO A 1 262 ? 12.390 -16.635 -12.631 1.00 74.69 262 PRO A O 1
ATOM 2087 N N . ASP A 1 263 ? 13.190 -17.444 -14.577 1.00 65.94 263 ASP A N 1
ATOM 2088 C CA . ASP A 1 263 ? 14.364 -18.151 -14.042 1.00 65.94 263 ASP A CA 1
ATOM 2089 C C . ASP A 1 263 ? 15.674 -17.364 -14.232 1.00 65.94 263 ASP A C 1
ATOM 2091 O O . ASP A 1 263 ? 16.767 -17.882 -13.996 1.00 65.94 263 ASP A O 1
ATOM 2095 N N . GLY A 1 264 ? 15.582 -16.120 -14.713 1.00 52.47 264 GLY A N 1
ATOM 2096 C CA . GLY A 1 264 ? 16.737 -15.256 -14.919 1.00 52.47 264 GLY A CA 1
ATOM 2097 C C . GLY A 1 264 ? 17.264 -14.768 -13.578 1.00 52.47 264 GLY A C 1
ATOM 2098 O O . GLY A 1 264 ? 16.795 -13.750 -13.076 1.00 52.47 264 GLY A O 1
ATOM 2099 N N . GLY A 1 265 ? 18.211 -15.508 -12.998 1.00 47.47 265 GLY A N 1
ATOM 2100 C CA . GLY A 1 265 ? 18.961 -15.069 -11.825 1.00 47.47 265 GLY A CA 1
ATOM 2101 C C . GLY A 1 265 ? 19.571 -13.683 -12.049 1.00 47.47 265 GLY A C 1
ATOM 2102 O O . GLY A 1 265 ? 20.050 -13.383 -13.145 1.00 47.47 265 GLY A O 1
ATOM 2103 N N . PHE A 1 266 ? 19.509 -12.852 -11.010 1.00 46.03 266 PHE A N 1
ATOM 2104 C CA . PHE A 1 266 ? 20.281 -11.614 -10.908 1.00 46.03 266 PHE A CA 1
ATOM 2105 C C . PHE A 1 266 ? 21.698 -11.918 -10.429 1.00 46.03 266 PHE A C 1
ATOM 2107 O O . PHE A 1 266 ? 21.841 -12.834 -9.584 1.00 46.03 266 PHE A O 1
#

Nearest PDB structures (foldseek):
  8v47-assembly1_H  TM=4.945E-01  e=1.105E-06  Escherichia coli B185
  8ux9-assembly1_B  TM=5.304E-01  e=7.014E-05  Escherichia coli B185
  8v48-assembly1_B  TM=4.823E-01  e=3.408E-05  Escherichia coli B185
  8v49-assembly1_B  TM=4.701E-01  e=6.219E-05  Escherichia coli B185
  8v48-assembly1_F  TM=4.638E-01  e=6.219E-05  Escherichia coli B185

Radius of gyration: 20.33 Å; Cα contacts (8 Å, |Δi|>4): 440; chains: 1; bounding box: 54×37×61 Å

pLDDT: mean 89.81, std 9.62, range [46.03, 98.44]

Foldseek 3Di:
DWDWFWFFQAPVRDIDIDTWVFQFEEEAEDPALCLVVRLVVRQVRQPQLEEEDELVQQPPPQPDDDPHVLYLRVVLVVCVVVDPPDDPPDRGSLSSLQSVQLVQLVVLVVVVVVCVVVDVCPPDDRDQGLVNQLQVLLCVLPVQKGWDQDPSFTWMDGVVPRDTHHPVPDDSLSSSLSRLSRRLVRRDFLGEYEYEAQCVSNDLVRSLVSVVVSCVVHVSHRYYYYHHDVSVVVSVPLSYKYKYWYHADPVSRHTHIDTDDSPDDD